Protein AF-A0A6A3ADU7-F1 (afdb_monomer_lite)

InterPro domains:
  IPR011009 Protein kinase-like domain superfamily [SSF56112] (37-92)
  IPR011990 Tetratricopeptide-like helical domain superfamily [G3DSA:1.25.40.10] (104-202)
  IPR011990 Tetratricopeptide-like helical domain superfamily [SSF48452] (107-188)
  IPR045845 Serine/threonine-protein kinase BSK [PTHR45863] (91-198)
  IPR058209 Serine/threonine-protein kinase BSK1-like, TPR repeats [PF25575] (76-174)

Radius of gyration: 26.5 Å; chains: 1; bounding box: 55×31×92 Å

Sequence (204 aa):
MFREFTLEQLKNARSRFAVEILFLSMEKAPNVVYRGKLENHRRIAEEARSVGQLRNNRLANLLGCCCEGDERLLVAEYMPNETLAKHLFVLSFQMWTDQMQETLNSKKKGDAAFRQKDFKEAIHSDVGTMVSPTIFARRSLCYLINDMPQEALNDAMQAQVISPVWHIASYLQATALEMVNESQTALKEGATLEAKRSSVAGKR

Organism: Hibiscus syriacus (NCBI:txid106335)

Secondary structure (DSSP, 8-state):
--EE--HHHHHHGGGG-----SS------SEEEEEE--S-TTHHHHHHHHHHH---TTSPPEEEEE-STT-EEEEEE--TT--HHHHHHHHHHHHHHHHHHHHHHHHHHHHHHHHTT-HHHHHHHT-SS---HHHHHHHHHHHHHTT-HHHHHHHHHHHHHH-TT-HHHHHHHHHHHHHHHHHHHHHHHHHHHHHHHHHHHTT-

Foldseek 3Di:
DEDEDEPVRVVVLCVFDDDDPDDDDDDDDFKDKDWDQDDDQPVLQVVLVVQLVPDDPLAWRWRYWYRPDRTTMTITGDDPPPDPRVVVNVVVVVVVVVLVVLLVVLCVQLVVCVVVVVLVSNLVSLPPDDQDLVSLLSNLVSCVVVLNLVSSLVSLVSSCVVPVPDVSSVVSNVSSVVSVVVVVVVVVVVVVVVVVVVVVVVVD

pLDDT: mean 70.08, std 16.0, range [26.59, 92.0]

Structure (mmCIF, N/CA/C/O backbone):
data_AF-A0A6A3ADU7-F1
#
_entry.id   AF-A0A6A3ADU7-F1
#
loop_
_atom_site.group_PDB
_atom_site.id
_atom_site.type_symbol
_atom_site.label_atom_id
_atom_site.label_alt_id
_atom_site.label_comp_id
_atom_site.label_asym_id
_atom_site.label_entity_id
_atom_site.label_seq_id
_atom_site.pdbx_PDB_ins_code
_atom_site.Cartn_x
_atom_site.Cartn_y
_atom_site.Cartn_z
_atom_site.occupancy
_atom_site.B_iso_or_equiv
_atom_site.auth_seq_id
_atom_site.auth_comp_id
_atom_site.auth_asym_id
_atom_site.auth_atom_id
_atom_site.pdbx_PDB_model_num
ATOM 1 N N . MET A 1 1 ? 19.692 13.497 -16.378 1.00 65.50 1 MET A N 1
ATOM 2 C CA . MET A 1 1 ? 18.324 13.923 -16.014 1.00 65.50 1 MET A CA 1
ATOM 3 C C . MET A 1 1 ? 17.362 12.816 -16.429 1.00 65.50 1 MET A C 1
ATOM 5 O O . MET A 1 1 ? 17.461 12.391 -17.572 1.00 65.50 1 MET A O 1
ATOM 9 N N . PHE A 1 2 ? 16.531 12.314 -15.510 1.00 76.69 2 PHE A N 1
ATOM 10 C CA . PHE A 1 2 ? 15.494 11.310 -15.800 1.00 76.69 2 PHE A CA 1
ATOM 11 C C . PHE A 1 2 ? 14.361 11.943 -16.619 1.00 76.69 2 PHE A C 1
ATOM 13 O O . PHE A 1 2 ? 14.008 13.096 -16.355 1.00 76.69 2 PHE A O 1
ATOM 20 N N . ARG A 1 3 ? 13.820 11.232 -17.613 1.00 80.56 3 ARG A N 1
ATOM 21 C CA . ARG A 1 3 ? 12.788 11.752 -18.526 1.00 80.56 3 ARG A CA 1
ATOM 22 C C . ARG A 1 3 ? 11.650 10.760 -18.741 1.00 80.56 3 ARG A C 1
ATOM 24 O O . ARG A 1 3 ? 11.859 9.553 -18.732 1.00 80.56 3 ARG A O 1
ATOM 31 N N . GLU A 1 4 ? 10.455 11.284 -18.965 1.00 80.94 4 GLU A N 1
ATOM 32 C CA . GLU A 1 4 ? 9.325 10.492 -19.447 1.00 80.94 4 GLU A CA 1
ATOM 33 C C . GLU A 1 4 ? 9.348 10.479 -20.978 1.00 80.94 4 GLU A C 1
ATOM 35 O O . GLU A 1 4 ? 9.550 11.519 -21.609 1.00 80.94 4 GLU A O 1
ATOM 40 N N . PHE A 1 5 ? 9.194 9.293 -21.559 1.00 77.06 5 PHE A N 1
ATOM 41 C CA . PHE A 1 5 ? 9.194 9.060 -22.998 1.00 77.06 5 PHE A CA 1
ATOM 42 C C . PHE A 1 5 ? 7.813 8.594 -23.450 1.00 77.06 5 PHE A C 1
ATOM 44 O O . PHE A 1 5 ? 7.179 7.772 -22.782 1.00 77.06 5 PHE A O 1
ATOM 51 N N . THR A 1 6 ? 7.366 9.064 -24.612 1.00 78.88 6 THR A N 1
ATOM 52 C CA . THR A 1 6 ? 6.178 8.496 -25.256 1.00 78.88 6 THR A CA 1
ATOM 53 C C . THR A 1 6 ? 6.517 7.156 -25.900 1.00 78.88 6 THR A C 1
ATOM 55 O O . THR A 1 6 ? 7.654 6.894 -26.312 1.00 78.88 6 THR A O 1
ATOM 58 N N . LEU A 1 7 ? 5.520 6.286 -26.012 1.00 72.94 7 LEU A N 1
ATOM 59 C CA . LEU A 1 7 ? 5.650 5.004 -26.686 1.00 72.94 7 LEU A CA 1
ATOM 60 C C . LEU A 1 7 ? 6.036 5.214 -28.150 1.00 72.94 7 LEU A C 1
ATOM 62 O O . LEU A 1 7 ? 6.826 4.445 -28.691 1.00 72.94 7 LEU A O 1
ATOM 66 N N . GLU A 1 8 ? 5.525 6.270 -28.780 1.00 72.44 8 GLU A N 1
ATOM 67 C CA . GLU A 1 8 ? 5.903 6.661 -30.136 1.00 72.44 8 GLU A CA 1
ATOM 68 C C . GLU A 1 8 ? 7.374 7.093 -30.233 1.00 72.44 8 GLU A C 1
ATOM 70 O O . GLU A 1 8 ? 8.074 6.652 -31.139 1.00 72.44 8 GLU A O 1
ATOM 75 N N . GLN A 1 9 ? 7.900 7.855 -29.267 1.00 70.69 9 GLN A N 1
ATOM 76 C CA . GLN A 1 9 ? 9.327 8.206 -29.215 1.00 70.69 9 GLN A CA 1
ATOM 77 C C . GLN A 1 9 ? 10.216 6.965 -29.083 1.00 70.69 9 GLN A C 1
ATOM 79 O O . GLN A 1 9 ? 11.225 6.849 -29.780 1.00 70.69 9 GLN A O 1
ATOM 84 N N . LEU A 1 10 ? 9.826 6.010 -28.233 1.00 69.31 10 LEU A N 1
ATOM 85 C CA . LEU A 1 10 ? 10.555 4.750 -28.073 1.00 69.31 10 LEU A CA 1
ATOM 86 C C . LEU A 1 10 ? 10.435 3.849 -29.309 1.00 69.31 10 LEU A C 1
ATOM 88 O O . LEU A 1 10 ? 11.404 3.191 -29.683 1.00 69.31 10 LEU A O 1
ATOM 92 N N . LYS A 1 11 ? 9.278 3.851 -29.982 1.00 66.75 11 LYS A N 1
ATOM 93 C CA . LYS A 1 11 ? 9.054 3.149 -31.254 1.00 66.75 11 LYS A CA 1
ATOM 94 C C . LYS A 1 11 ? 9.823 3.782 -32.417 1.00 66.75 11 LYS A C 1
ATOM 96 O O . LYS A 1 11 ? 10.351 3.052 -33.243 1.00 66.75 11 LYS A O 1
ATOM 101 N N . ASN A 1 12 ? 9.959 5.102 -32.471 1.00 63.31 12 ASN A N 1
ATOM 102 C CA . ASN A 1 12 ? 10.731 5.784 -33.514 1.00 63.31 12 ASN A CA 1
ATOM 103 C C . ASN A 1 12 ? 12.242 5.628 -33.294 1.00 63.31 12 ASN A C 1
ATOM 105 O O . ASN A 1 12 ? 13.003 5.509 -34.252 1.00 63.31 12 ASN A O 1
ATOM 109 N N . ALA A 1 13 ? 12.679 5.510 -32.037 1.00 58.34 13 ALA A N 1
ATOM 110 C CA . ALA A 1 13 ? 14.038 5.087 -31.704 1.00 58.34 13 ALA A CA 1
ATOM 111 C C . ALA A 1 13 ? 14.320 3.606 -32.066 1.00 58.34 13 ALA A C 1
ATOM 113 O O . ALA A 1 13 ? 15.481 3.203 -32.145 1.00 58.34 13 ALA A O 1
ATOM 114 N N . ARG A 1 14 ? 13.274 2.796 -32.313 1.00 51.69 14 ARG A N 1
ATOM 115 C CA . ARG A 1 14 ? 13.296 1.328 -32.493 1.00 51.69 14 ARG A CA 1
ATOM 116 C C . ARG A 1 14 ? 13.836 0.844 -33.840 1.00 51.69 14 ARG A C 1
ATOM 118 O O . ARG A 1 14 ? 13.997 -0.360 -33.996 1.00 51.69 14 ARG A O 1
ATOM 125 N N . SER A 1 15 ? 14.206 1.722 -34.779 1.00 44.12 15 SER A N 1
ATOM 126 C CA . SER A 1 15 ? 14.906 1.303 -36.014 1.00 44.12 15 SER A CA 1
ATOM 127 C C . SER A 1 15 ? 16.294 0.684 -35.757 1.00 44.12 15 SER A C 1
ATOM 129 O O . SER A 1 15 ? 16.940 0.214 -36.690 1.00 44.12 15 SER A O 1
ATOM 131 N N . ARG A 1 16 ? 16.755 0.658 -34.495 1.00 40.41 16 ARG A N 1
ATOM 132 C CA . ARG A 1 16 ? 18.028 0.062 -34.057 1.00 40.41 16 ARG A CA 1
ATOM 133 C C . ARG A 1 16 ? 17.938 -0.821 -32.800 1.00 40.41 16 ARG A C 1
ATOM 135 O O . ARG A 1 16 ? 18.980 -1.151 -32.247 1.00 40.41 16 ARG A O 1
ATOM 142 N N . PHE A 1 17 ? 16.746 -1.197 -32.324 1.00 37.62 17 PHE A N 1
ATOM 143 C CA . PHE A 1 17 ? 16.603 -1.984 -31.086 1.00 37.62 17 PHE A CA 1
ATOM 144 C C . PHE A 1 17 ? 15.797 -3.264 -31.310 1.00 37.62 17 PHE A C 1
ATOM 146 O O . PHE A 1 17 ? 14.582 -3.218 -31.516 1.00 37.62 17 PHE A O 1
ATOM 153 N N . ALA A 1 18 ? 16.497 -4.402 -31.262 1.00 34.59 18 ALA A N 1
ATOM 154 C CA . ALA A 1 18 ? 15.910 -5.734 -31.283 1.00 34.59 18 ALA A CA 1
ATOM 155 C C . ALA A 1 18 ? 15.013 -5.941 -30.055 1.00 34.59 18 ALA A C 1
ATOM 157 O O . ALA A 1 18 ? 15.326 -5.534 -28.936 1.00 34.59 18 ALA A O 1
ATOM 158 N N . VAL A 1 19 ? 13.853 -6.533 -30.305 1.00 37.41 19 VAL A N 1
ATOM 159 C CA . VAL A 1 19 ? 12.783 -6.749 -29.340 1.00 37.41 19 VAL A CA 1
ATOM 160 C C . VAL A 1 19 ? 12.889 -8.191 -28.899 1.00 37.41 19 VAL A C 1
ATOM 162 O O . VAL A 1 19 ? 12.342 -9.042 -29.576 1.00 37.41 19 VAL A O 1
ATOM 165 N N . GLU A 1 20 ? 13.580 -8.457 -27.798 1.00 34.41 20 GLU A N 1
ATOM 166 C CA . GLU A 1 20 ? 13.427 -9.699 -27.037 1.00 34.41 20 GLU A CA 1
ATOM 167 C C . GLU A 1 20 ? 14.210 -9.576 -25.728 1.00 34.41 20 GLU A C 1
ATOM 169 O O . GLU A 1 20 ? 15.429 -9.438 -25.719 1.00 34.41 20 GLU A O 1
ATOM 174 N N . ILE A 1 21 ? 13.505 -9.613 -24.595 1.00 39.28 21 ILE A N 1
ATOM 175 C CA . ILE A 1 21 ? 14.123 -10.058 -23.344 1.00 39.28 21 ILE A CA 1
ATOM 176 C C . ILE A 1 21 ? 14.024 -11.579 -23.388 1.00 39.28 21 ILE A C 1
ATOM 178 O O . ILE A 1 21 ? 13.122 -12.167 -22.805 1.00 39.28 21 ILE A O 1
ATOM 182 N N . LEU A 1 22 ? 14.915 -12.197 -24.150 1.00 28.97 22 LEU A N 1
ATOM 183 C CA . LEU A 1 22 ? 15.275 -13.598 -24.023 1.00 28.97 22 LEU A CA 1
ATOM 184 C C . LEU A 1 22 ? 16.789 -13.675 -24.201 1.00 28.97 22 LEU A C 1
ATOM 186 O O . LEU A 1 22 ? 17.400 -12.893 -24.922 1.00 28.97 22 LEU A O 1
ATOM 190 N N . PHE A 1 23 ? 17.376 -14.548 -23.402 1.00 30.11 23 PHE A N 1
ATOM 191 C CA . PHE A 1 23 ? 18.798 -14.782 -23.243 1.00 30.11 23 PHE A CA 1
ATOM 192 C C . PHE A 1 23 ? 19.624 -14.679 -24.537 1.00 30.11 23 PHE A C 1
ATOM 194 O O . PHE A 1 23 ? 19.242 -15.210 -25.570 1.00 30.11 23 PHE A O 1
ATOM 201 N N . LEU A 1 24 ? 20.837 -14.146 -24.354 1.00 26.59 24 LEU A N 1
ATOM 202 C CA . LEU A 1 24 ? 22.023 -14.310 -25.197 1.00 26.59 24 LEU A CA 1
ATOM 203 C C . LEU A 1 24 ? 22.079 -13.508 -26.506 1.00 26.59 24 LEU A C 1
ATOM 205 O O . LEU A 1 24 ? 21.337 -13.726 -27.449 1.00 26.59 24 LEU A O 1
ATOM 209 N N . SER A 1 25 ? 23.160 -12.725 -26.577 1.00 32.81 25 SER A N 1
ATOM 210 C CA . SER A 1 25 ? 24.004 -12.604 -27.766 1.00 32.81 25 SER A CA 1
ATOM 211 C C . SER A 1 25 ? 23.428 -11.845 -28.971 1.00 32.81 25 SER A C 1
ATOM 213 O O . SER A 1 25 ? 22.710 -12.381 -29.803 1.00 32.81 25 SER A O 1
ATOM 215 N N . MET A 1 26 ? 23.880 -10.599 -29.124 1.00 29.42 26 MET A N 1
ATOM 216 C CA . MET A 1 26 ? 24.838 -10.174 -30.163 1.00 29.42 26 MET A CA 1
ATOM 217 C C . MET A 1 26 ? 24.583 -8.735 -30.621 1.00 29.42 26 MET A C 1
ATOM 219 O O . MET A 1 26 ? 23.503 -8.369 -31.064 1.00 29.42 26 MET A O 1
ATOM 223 N N . GLU A 1 27 ? 25.661 -7.958 -30.511 1.00 37.84 27 GLU A N 1
ATOM 224 C CA . GLU A 1 27 ? 26.053 -6.801 -31.315 1.00 37.84 27 GLU A CA 1
ATOM 225 C C . GLU A 1 27 ? 25.029 -5.687 -31.613 1.00 37.84 27 GLU A C 1
ATOM 227 O O . GLU A 1 27 ? 24.154 -5.786 -32.464 1.00 37.84 27 GLU A O 1
ATOM 232 N N . LYS A 1 28 ? 25.355 -4.514 -31.050 1.00 39.47 28 LYS A N 1
ATOM 233 C CA . LYS A 1 28 ? 25.016 -3.166 -31.545 1.00 39.47 28 LYS A CA 1
ATOM 234 C C . LYS A 1 28 ? 23.590 -2.688 -31.283 1.00 39.47 28 LYS A C 1
ATOM 236 O O . LYS A 1 28 ? 22.812 -2.465 -32.204 1.00 39.47 28 LYS A O 1
ATOM 241 N N . ALA A 1 29 ? 23.322 -2.319 -30.033 1.00 36.81 29 ALA A N 1
ATOM 242 C CA . ALA A 1 29 ? 22.236 -1.391 -29.738 1.00 36.81 29 ALA A CA 1
ATOM 243 C C . ALA A 1 29 ? 22.638 -0.459 -28.573 1.00 36.81 29 ALA A C 1
ATOM 245 O O . ALA A 1 29 ? 22.855 -0.953 -27.477 1.00 36.81 29 ALA A O 1
ATOM 246 N N . PRO A 1 30 ? 22.765 0.871 -28.756 1.00 40.19 30 PRO A N 1
ATOM 247 C CA . PRO A 1 30 ? 23.385 1.767 -27.771 1.00 40.19 30 PRO A CA 1
ATOM 248 C C . PRO A 1 30 ? 22.509 2.161 -26.568 1.00 40.19 30 PRO A C 1
ATOM 250 O O . PRO A 1 30 ? 22.907 3.060 -25.844 1.00 40.19 30 PRO A O 1
ATOM 253 N N . ASN A 1 31 ? 21.356 1.520 -26.319 1.00 44.38 31 ASN A N 1
ATOM 254 C CA . ASN A 1 31 ? 20.483 1.718 -25.141 1.00 44.38 31 ASN A CA 1
ATOM 255 C C . ASN A 1 31 ? 19.731 0.414 -24.794 1.00 44.38 31 ASN A C 1
ATOM 257 O O . ASN A 1 31 ? 19.165 -0.220 -25.674 1.00 44.38 31 ASN A O 1
ATOM 261 N N . VAL A 1 32 ? 19.675 -0.006 -23.528 1.00 50.91 32 VAL A N 1
ATOM 262 C CA . VAL A 1 32 ? 18.854 -1.178 -23.151 1.00 50.91 32 VAL A CA 1
ATOM 263 C C . VAL A 1 32 ? 17.477 -0.687 -22.708 1.00 50.91 32 VAL A C 1
ATOM 265 O O . VAL A 1 32 ? 17.369 0.130 -21.792 1.00 50.91 32 VAL A O 1
ATOM 268 N N . VAL A 1 33 ? 16.421 -1.170 -23.365 1.00 50.72 33 VAL A N 1
ATOM 269 C CA . VAL A 1 33 ? 15.028 -0.889 -22.990 1.00 50.72 33 VAL A CA 1
ATOM 270 C C . VAL A 1 33 ? 14.455 -2.130 -22.320 1.00 50.72 33 VAL A C 1
ATOM 272 O O . VAL A 1 33 ? 14.326 -3.177 -22.949 1.00 50.72 33 VAL A O 1
ATOM 275 N N . TYR A 1 34 ? 14.098 -2.007 -21.046 1.00 51.75 34 TYR A N 1
ATOM 276 C CA . TYR A 1 34 ? 13.442 -3.072 -20.298 1.00 51.75 34 TYR A CA 1
ATOM 277 C C . TYR A 1 34 ? 11.926 -2.931 -20.451 1.00 51.75 34 TYR A C 1
ATOM 279 O O . TYR A 1 34 ? 11.365 -1.868 -20.174 1.00 51.75 34 TYR A O 1
ATOM 287 N N . ARG A 1 35 ? 11.258 -3.999 -20.901 1.00 44.94 35 ARG A N 1
ATOM 288 C CA . ARG A 1 35 ? 9.796 -4.085 -20.981 1.00 44.94 35 ARG A CA 1
ATOM 289 C C . ARG A 1 35 ? 9.279 -4.926 -19.825 1.00 44.94 35 ARG A C 1
ATOM 291 O O . ARG A 1 35 ? 9.537 -6.123 -19.781 1.00 44.94 35 ARG A O 1
ATOM 298 N N . GLY A 1 36 ? 8.537 -4.298 -18.921 1.00 45.50 36 GLY A N 1
ATOM 299 C CA . GLY A 1 36 ? 7.755 -4.982 -17.896 1.00 45.50 36 GLY A CA 1
ATOM 300 C C . GLY A 1 36 ? 6.269 -4.751 -18.146 1.00 45.50 36 GLY A C 1
ATOM 301 O O . GLY A 1 36 ? 5.873 -3.706 -18.654 1.00 45.50 36 GLY A O 1
ATOM 302 N N . LYS A 1 37 ? 5.415 -5.711 -17.796 1.00 41.97 37 LYS A N 1
ATOM 303 C CA . LYS A 1 37 ? 3.968 -5.479 -17.719 1.00 41.97 37 LYS A CA 1
ATOM 304 C C . LYS A 1 37 ? 3.599 -5.443 -1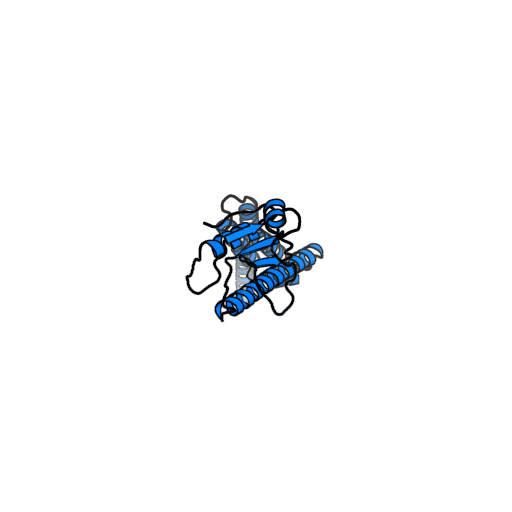6.243 1.00 41.97 37 LYS A C 1
ATOM 306 O O . LYS A 1 37 ? 3.582 -6.485 -15.604 1.00 41.97 37 LYS A O 1
ATOM 311 N N . LEU A 1 38 ? 3.346 -4.251 -15.706 1.00 42.91 38 LEU A N 1
ATOM 312 C CA . LEU A 1 38 ? 2.890 -4.070 -14.326 1.00 42.91 38 LEU A CA 1
ATOM 313 C C . LEU A 1 38 ? 1.530 -3.368 -14.320 1.00 42.91 38 LEU A C 1
ATOM 315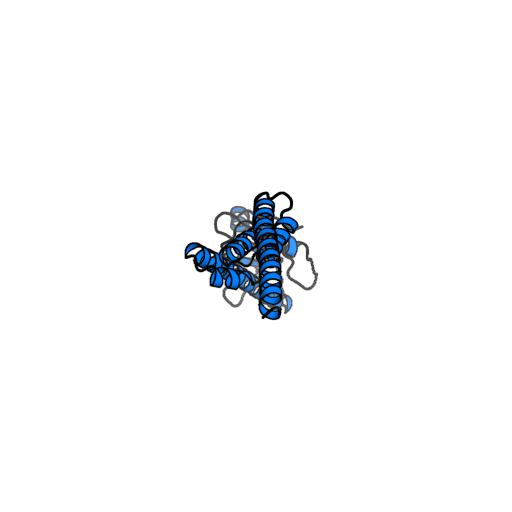 O O . LEU A 1 38 ? 1.311 -2.399 -15.044 1.00 42.91 38 LEU A O 1
ATOM 319 N N . GLU A 1 39 ? 0.614 -3.858 -13.489 1.00 46.19 39 GLU A N 1
ATOM 320 C CA . GLU A 1 39 ? -0.807 -3.483 -13.525 1.00 46.19 39 GLU A CA 1
ATOM 321 C C . GLU A 1 39 ? -1.108 -2.110 -12.883 1.00 46.19 39 GLU A C 1
ATOM 323 O O . GLU A 1 39 ? -2.156 -1.515 -13.143 1.00 46.19 39 GLU A O 1
ATOM 328 N N . ASN A 1 40 ? -0.192 -1.546 -12.084 1.00 50.94 40 ASN A N 1
ATOM 329 C CA . ASN A 1 40 ? -0.439 -0.309 -11.334 1.00 50.94 40 ASN A CA 1
ATOM 330 C C . ASN A 1 40 ? 0.150 0.942 -11.997 1.00 50.94 40 ASN A C 1
ATOM 332 O O . ASN A 1 40 ? 1.353 1.164 -12.026 1.00 50.94 40 ASN A O 1
ATOM 336 N N . HIS A 1 41 ? -0.737 1.809 -12.482 1.00 52.03 41 HIS A N 1
ATOM 337 C CA . HIS A 1 41 ? -0.423 2.835 -13.474 1.00 52.03 41 HIS A CA 1
ATOM 338 C C . HIS A 1 41 ? 0.355 4.057 -12.949 1.00 52.03 41 HIS A C 1
ATOM 340 O O . HIS A 1 41 ? 1.178 4.600 -13.676 1.00 52.03 41 HIS A O 1
ATOM 346 N N . ARG A 1 42 ? 0.111 4.508 -11.708 1.00 54.12 42 ARG A N 1
ATOM 347 C CA . ARG A 1 42 ? 0.588 5.825 -11.227 1.00 54.12 42 ARG A CA 1
ATOM 348 C C . ARG A 1 42 ? 1.854 5.778 -10.362 1.00 54.12 42 ARG A C 1
ATOM 350 O O . ARG A 1 42 ? 2.647 6.707 -10.407 1.00 54.12 42 ARG A O 1
ATOM 357 N N . ARG A 1 43 ? 2.072 4.688 -9.618 1.00 58.44 43 ARG A N 1
ATOM 358 C CA . ARG A 1 43 ? 3.219 4.549 -8.695 1.00 58.44 43 ARG A CA 1
ATOM 359 C C . ARG A 1 43 ? 4.555 4.305 -9.402 1.00 58.44 43 ARG A C 1
ATOM 361 O O . ARG A 1 43 ? 5.586 4.771 -8.938 1.00 58.44 43 ARG A O 1
ATOM 368 N N . ILE A 1 44 ? 4.532 3.647 -10.562 1.00 60.31 44 ILE A N 1
ATOM 369 C CA . ILE A 1 44 ? 5.751 3.247 -11.282 1.00 60.31 44 ILE A CA 1
ATOM 370 C C . ILE A 1 44 ? 6.558 4.462 -11.745 1.00 60.31 44 ILE A C 1
ATOM 372 O O . ILE A 1 44 ? 7.781 4.438 -11.682 1.00 60.31 44 ILE A O 1
ATOM 376 N N . ALA A 1 45 ? 5.900 5.534 -12.194 1.00 65.06 45 ALA A N 1
ATOM 377 C CA . ALA A 1 45 ? 6.600 6.730 -12.655 1.00 65.06 45 ALA A CA 1
ATOM 378 C C . ALA A 1 45 ? 7.344 7.443 -11.510 1.00 65.06 45 ALA A C 1
ATOM 380 O O . ALA A 1 45 ? 8.473 7.890 -11.703 1.00 65.06 45 ALA A O 1
ATOM 381 N N . GLU A 1 46 ? 6.749 7.510 -10.317 1.00 69.94 46 GLU A N 1
ATOM 382 C CA . GLU A 1 46 ? 7.362 8.110 -9.121 1.00 69.94 46 GLU A CA 1
ATOM 383 C C . GLU A 1 46 ? 8.533 7.268 -8.594 1.00 69.94 46 GLU A C 1
ATOM 385 O O . GLU A 1 46 ? 9.603 7.803 -8.281 1.00 69.94 46 GLU A O 1
ATOM 390 N N . GLU A 1 47 ? 8.373 5.946 -8.564 1.00 65.81 47 GLU A N 1
ATOM 391 C CA . GLU A 1 47 ? 9.423 5.023 -8.129 1.00 65.81 47 GLU A CA 1
ATOM 392 C C . GLU A 1 47 ? 10.579 4.968 -9.139 1.00 65.81 47 GLU A C 1
ATOM 394 O O . GLU A 1 47 ? 11.740 5.129 -8.761 1.00 65.81 47 GLU A O 1
ATOM 399 N N . ALA A 1 48 ? 10.283 4.864 -10.439 1.00 70.62 48 ALA A N 1
ATOM 400 C CA . ALA A 1 48 ? 11.290 4.927 -11.497 1.00 70.62 48 ALA A CA 1
ATOM 401 C C . ALA A 1 48 ? 12.046 6.261 -11.481 1.00 70.62 48 ALA A C 1
ATOM 403 O O . ALA A 1 48 ? 13.260 6.287 -11.676 1.00 70.62 48 ALA A O 1
ATOM 404 N N . ARG A 1 49 ? 11.360 7.376 -11.197 1.00 75.19 49 ARG A N 1
ATOM 405 C CA . ARG A 1 49 ? 12.002 8.688 -11.049 1.00 75.19 49 ARG A CA 1
ATOM 406 C C . ARG A 1 49 ? 12.955 8.713 -9.856 1.00 75.19 49 ARG A C 1
ATOM 408 O O . ARG A 1 49 ? 14.056 9.239 -9.997 1.00 75.19 49 ARG A O 1
ATOM 415 N N . SER A 1 50 ? 12.565 8.121 -8.728 1.00 70.62 50 SER A N 1
ATOM 416 C CA . SER A 1 50 ? 13.418 7.989 -7.539 1.00 70.62 50 SER A CA 1
ATOM 417 C C . SER A 1 50 ? 14.671 7.156 -7.835 1.00 70.62 50 SER A C 1
ATOM 419 O O . SER A 1 50 ? 15.783 7.578 -7.526 1.00 70.62 50 SER A O 1
ATOM 421 N N . VAL A 1 51 ? 14.527 6.028 -8.541 1.00 68.12 51 VAL A N 1
ATOM 422 C CA . VAL A 1 51 ? 15.665 5.192 -8.970 1.00 68.12 51 VAL A CA 1
ATOM 423 C C . VAL A 1 51 ? 16.545 5.916 -9.995 1.00 68.12 51 VAL A C 1
ATOM 425 O O . VAL A 1 51 ? 17.767 5.865 -9.911 1.00 68.12 51 VAL A O 1
ATOM 428 N N . GLY A 1 52 ? 15.959 6.662 -10.934 1.00 70.69 52 GLY A N 1
ATOM 429 C CA . GLY A 1 52 ? 16.698 7.435 -11.939 1.00 70.69 52 GLY A CA 1
ATOM 430 C C . GLY A 1 52 ? 17.503 8.618 -11.396 1.00 70.69 52 GLY A C 1
ATOM 431 O O . GLY A 1 52 ? 18.350 9.168 -12.111 1.00 70.69 52 GLY A O 1
ATOM 432 N N . GLN A 1 53 ? 17.261 9.016 -10.144 1.00 73.19 53 GLN A N 1
ATOM 433 C CA . GLN A 1 53 ? 18.100 9.976 -9.425 1.00 73.19 53 GLN A CA 1
ATOM 434 C C . GLN A 1 53 ? 19.375 9.328 -8.865 1.00 73.19 53 GLN A C 1
ATOM 436 O O . GLN A 1 53 ? 20.383 10.019 -8.715 1.00 73.19 53 GLN A O 1
ATOM 441 N N . LEU A 1 54 ? 19.369 8.013 -8.625 1.00 68.94 54 LEU A N 1
ATOM 442 C CA . LEU A 1 54 ? 20.522 7.255 -8.143 1.00 68.94 54 LEU A CA 1
ATOM 443 C C . LEU A 1 54 ? 21.474 6.964 -9.309 1.00 68.94 54 LEU A C 1
ATOM 445 O O . LEU A 1 54 ? 21.434 5.907 -9.935 1.00 68.94 54 LEU A O 1
ATOM 449 N N . ARG A 1 55 ? 22.329 7.941 -9.629 1.00 67.50 55 ARG A N 1
ATOM 450 C CA . ARG A 1 55 ? 23.369 7.788 -10.653 1.00 67.50 55 ARG A CA 1
ATOM 451 C C . ARG A 1 55 ? 24.634 7.187 -10.061 1.00 67.50 55 ARG A C 1
ATOM 453 O O . ARG A 1 55 ? 25.132 7.671 -9.048 1.00 67.50 55 ARG A O 1
ATOM 460 N N . ASN A 1 56 ? 25.183 6.169 -10.715 1.00 65.50 56 ASN A N 1
ATOM 461 C CA . ASN A 1 56 ? 26.431 5.540 -10.303 1.00 65.50 56 ASN A CA 1
ATOM 462 C C . ASN A 1 56 ? 27.266 5.151 -11.529 1.00 65.50 56 ASN A C 1
ATOM 464 O O . ASN A 1 56 ? 26.766 4.521 -12.452 1.00 65.50 56 ASN A O 1
ATOM 468 N N . ASN A 1 57 ? 28.562 5.471 -11.516 1.00 64.56 57 ASN A N 1
ATOM 469 C CA . ASN A 1 57 ? 29.486 5.155 -12.614 1.00 64.56 57 ASN A CA 1
ATOM 470 C C . ASN A 1 57 ? 29.780 3.650 -12.766 1.00 64.56 57 ASN A C 1
ATOM 472 O O . ASN A 1 57 ? 30.453 3.251 -13.712 1.00 64.56 57 ASN A O 1
ATOM 476 N N . ARG A 1 58 ? 29.328 2.816 -11.823 1.00 58.16 58 ARG A N 1
ATOM 477 C CA . ARG A 1 58 ? 29.505 1.358 -11.828 1.00 58.16 58 ARG A CA 1
ATOM 478 C C . ARG A 1 58 ? 28.206 0.581 -12.061 1.00 58.16 58 ARG A C 1
ATOM 480 O O . ARG A 1 58 ? 28.262 -0.642 -12.039 1.00 58.16 58 ARG A O 1
ATOM 487 N N . LEU A 1 59 ? 27.060 1.242 -12.251 1.00 61.81 59 LEU A N 1
ATOM 488 C CA . LEU A 1 59 ? 25.751 0.605 -12.462 1.00 61.81 59 LEU A CA 1
ATOM 489 C C . LEU A 1 59 ? 25.052 1.188 -13.696 1.00 61.81 59 LEU A C 1
ATOM 491 O O . LEU A 1 59 ? 25.400 2.273 -14.156 1.00 61.81 59 LEU A O 1
ATOM 495 N N . ALA A 1 60 ? 24.045 0.482 -14.218 1.00 65.69 60 ALA A N 1
ATOM 496 C CA . ALA A 1 60 ? 23.200 1.029 -15.279 1.00 65.69 60 ALA A CA 1
ATOM 497 C C . ALA A 1 60 ? 22.435 2.238 -14.736 1.00 65.69 60 ALA A C 1
ATOM 499 O O . ALA A 1 60 ? 21.637 2.104 -13.806 1.00 65.69 60 ALA A O 1
ATOM 500 N N . ASN A 1 61 ? 22.642 3.409 -15.332 1.00 71.19 61 ASN A N 1
ATOM 501 C CA . ASN A 1 61 ? 21.857 4.582 -14.983 1.00 71.19 61 ASN A CA 1
ATOM 502 C C . ASN A 1 61 ? 20.503 4.515 -15.684 1.00 71.19 61 ASN A C 1
ATOM 504 O O . ASN A 1 61 ? 20.427 4.403 -16.910 1.00 71.19 61 ASN A O 1
ATOM 508 N N . LEU A 1 62 ? 19.423 4.649 -14.922 1.00 74.69 62 LEU A N 1
ATOM 509 C CA . LEU A 1 62 ? 18.093 4.766 -15.499 1.00 74.69 62 LEU A CA 1
ATOM 510 C C . LEU A 1 62 ? 17.926 6.164 -16.128 1.00 74.69 62 LEU A C 1
ATOM 512 O O . LEU A 1 62 ? 18.100 7.203 -15.485 1.00 74.69 62 LEU A O 1
ATOM 516 N N . LEU A 1 63 ? 17.631 6.186 -17.424 1.00 75.25 63 LEU A N 1
ATOM 517 C CA . LEU A 1 63 ? 17.461 7.390 -18.236 1.00 75.25 63 LEU A CA 1
ATOM 518 C C . LEU A 1 63 ? 16.014 7.883 -18.225 1.00 75.25 63 LEU A C 1
ATOM 520 O O . LEU A 1 63 ? 15.785 9.090 -18.319 1.00 75.25 63 LEU A O 1
ATOM 524 N N . GLY A 1 64 ? 15.045 6.975 -18.098 1.00 77.50 64 GLY A N 1
ATOM 525 C CA . GLY A 1 64 ? 13.637 7.343 -18.122 1.00 77.50 64 GLY A CA 1
ATOM 526 C C . GLY A 1 64 ? 12.653 6.188 -18.049 1.00 77.50 64 GLY A C 1
ATOM 527 O O . GLY A 1 64 ? 13.039 5.028 -17.905 1.00 77.50 64 GLY A O 1
ATOM 528 N N . CYS A 1 65 ? 11.373 6.519 -18.186 1.00 76.12 65 CYS A N 1
ATOM 529 C CA . CYS A 1 65 ? 10.283 5.552 -18.275 1.00 76.12 65 CYS A CA 1
ATOM 530 C C . CYS A 1 65 ? 9.252 5.945 -19.342 1.00 76.12 65 CYS A C 1
ATOM 532 O O . CYS A 1 65 ? 9.176 7.101 -19.753 1.00 76.12 65 CYS A O 1
ATOM 534 N N . CYS A 1 66 ? 8.447 4.979 -19.775 1.00 75.69 66 CYS A N 1
ATOM 535 C CA . CYS A 1 66 ? 7.239 5.183 -20.566 1.00 75.69 66 CYS A CA 1
ATOM 536 C C . CYS A 1 66 ? 6.079 4.476 -19.868 1.00 75.69 66 CYS A C 1
ATOM 538 O O . CYS A 1 66 ? 6.176 3.288 -19.554 1.00 75.69 66 CYS A O 1
ATOM 540 N N . CYS A 1 67 ? 5.005 5.224 -19.615 1.00 71.25 67 CYS A N 1
ATOM 541 C CA . CYS A 1 67 ? 3.785 4.745 -18.966 1.00 71.25 67 CYS A CA 1
ATOM 542 C C . CYS A 1 67 ? 2.555 5.073 -19.830 1.00 71.25 67 CYS A C 1
ATOM 544 O O . CYS A 1 67 ? 1.596 5.671 -19.349 1.00 71.25 67 CYS A O 1
ATOM 546 N N . GLU A 1 68 ? 2.599 4.738 -21.121 1.00 70.38 68 GLU A N 1
ATOM 547 C CA . GLU A 1 68 ? 1.511 5.020 -22.064 1.00 70.38 68 GLU A CA 1
ATOM 548 C C . GLU A 1 68 ? 0.602 3.793 -22.233 1.00 70.38 68 GLU A C 1
ATOM 550 O O . GLU A 1 68 ? 1.074 2.692 -22.522 1.00 70.38 68 GLU A O 1
ATOM 555 N N . GLY A 1 69 ? -0.710 3.965 -22.034 1.00 70.56 69 GLY A N 1
ATOM 556 C CA . GLY A 1 69 ? -1.680 2.863 -22.073 1.00 70.56 69 GLY A CA 1
ATOM 557 C C . GLY A 1 69 ? -1.326 1.742 -21.088 1.00 70.56 69 GLY A C 1
ATOM 558 O O . GLY A 1 69 ? -1.099 2.000 -19.903 1.00 70.56 69 GLY A O 1
ATOM 559 N N . ASP A 1 70 ? -1.212 0.512 -21.594 1.00 63.31 70 ASP A N 1
ATOM 560 C CA . ASP A 1 70 ? -0.814 -0.686 -20.833 1.00 63.31 70 ASP A CA 1
ATOM 561 C C . ASP A 1 70 ? 0.701 -0.967 -20.860 1.00 63.31 70 ASP A C 1
ATOM 563 O O . ASP A 1 70 ? 1.173 -1.921 -20.238 1.00 63.31 70 ASP A O 1
ATOM 567 N N . GLU A 1 71 ? 1.493 -0.161 -21.573 1.00 61.28 71 GLU A N 1
ATOM 568 C CA . GLU A 1 71 ? 2.934 -0.384 -21.704 1.00 61.28 71 GLU A CA 1
ATOM 569 C C . GLU A 1 71 ? 3.698 0.276 -20.549 1.00 61.28 71 GLU A C 1
ATOM 571 O O . GLU A 1 71 ? 3.524 1.464 -20.259 1.00 61.28 71 GLU A O 1
ATOM 576 N N . ARG A 1 72 ? 4.569 -0.489 -19.878 1.00 66.88 72 ARG A N 1
ATOM 577 C CA . ARG A 1 72 ? 5.481 0.017 -18.841 1.00 66.88 72 ARG A CA 1
ATOM 578 C C . ARG A 1 72 ? 6.916 -0.290 -19.249 1.00 66.88 72 ARG A C 1
ATOM 580 O O . ARG A 1 72 ? 7.404 -1.409 -19.112 1.00 66.88 72 ARG A O 1
ATOM 587 N N . LEU A 1 73 ? 7.590 0.715 -19.798 1.00 69.38 73 LEU A N 1
ATOM 588 C CA . LEU A 1 73 ? 8.965 0.578 -20.276 1.00 69.38 73 LEU A CA 1
ATOM 589 C C . LEU A 1 73 ? 9.903 1.401 -19.406 1.00 69.38 73 LEU A C 1
ATOM 591 O O . LEU A 1 73 ? 9.585 2.527 -19.026 1.00 69.38 73 LEU A O 1
ATOM 595 N N . LEU A 1 74 ? 11.080 0.854 -19.137 1.00 68.69 74 LEU A N 1
ATOM 596 C CA . LEU A 1 74 ? 12.176 1.560 -18.491 1.00 68.69 74 LEU A CA 1
ATOM 597 C C . LEU A 1 74 ? 13.339 1.670 -19.463 1.00 68.69 74 LEU A C 1
ATOM 599 O O . LEU A 1 74 ? 13.720 0.707 -20.127 1.00 68.69 74 LEU A O 1
ATOM 603 N N . VAL A 1 75 ? 13.886 2.874 -19.556 1.00 71.81 75 VAL A N 1
ATOM 604 C CA . VAL A 1 75 ? 14.968 3.218 -20.472 1.00 71.81 75 VAL A CA 1
ATOM 605 C C . VAL A 1 75 ? 16.222 3.380 -19.638 1.00 71.81 75 VAL A C 1
ATOM 607 O O . VAL A 1 75 ? 16.272 4.276 -18.798 1.00 71.81 75 VAL A O 1
ATOM 610 N N . ALA A 1 76 ? 17.225 2.537 -19.853 1.00 71.19 76 ALA A N 1
ATOM 611 C CA . ALA A 1 76 ? 18.494 2.597 -19.139 1.00 71.19 76 ALA A CA 1
ATOM 612 C C . ALA A 1 76 ? 19.662 2.845 -20.098 1.00 71.19 76 ALA A C 1
ATOM 614 O O . ALA A 1 76 ? 19.588 2.574 -21.300 1.00 71.19 76 ALA A O 1
ATOM 615 N N . GLU A 1 77 ? 20.749 3.374 -19.545 1.00 68.00 77 GLU A N 1
ATOM 616 C CA . GLU A 1 77 ? 22.008 3.560 -20.252 1.00 68.00 77 GLU A CA 1
ATOM 617 C C . GLU A 1 77 ? 22.572 2.208 -20.695 1.00 68.00 77 GLU A C 1
ATOM 619 O O . GLU A 1 77 ? 22.535 1.218 -19.957 1.00 68.00 77 GLU A O 1
ATOM 624 N N . TYR A 1 78 ? 23.084 2.157 -21.921 1.00 64.12 78 TYR A N 1
ATOM 625 C CA . TYR A 1 78 ? 23.716 0.952 -22.434 1.00 64.12 78 TYR A CA 1
ATOM 626 C C . TYR A 1 78 ? 25.051 0.685 -21.769 1.00 64.12 78 TYR A C 1
ATOM 628 O O . TYR A 1 78 ? 25.919 1.553 -21.709 1.00 64.12 78 TYR A O 1
ATOM 636 N N . MET A 1 79 ? 25.235 -0.563 -21.346 1.00 61.81 79 MET A N 1
ATOM 637 C CA . MET A 1 79 ? 26.509 -1.055 -20.849 1.00 61.81 79 MET A CA 1
ATOM 638 C C . MET A 1 79 ? 27.140 -1.984 -21.896 1.00 61.81 79 MET A C 1
ATOM 640 O O . MET A 1 79 ? 26.741 -3.146 -21.984 1.00 61.81 79 MET A O 1
ATOM 644 N N . PRO A 1 80 ? 28.118 -1.496 -22.689 1.00 51.94 80 PRO A N 1
ATOM 645 C CA . PRO A 1 80 ? 28.698 -2.238 -23.813 1.00 51.94 80 PRO A CA 1
ATOM 646 C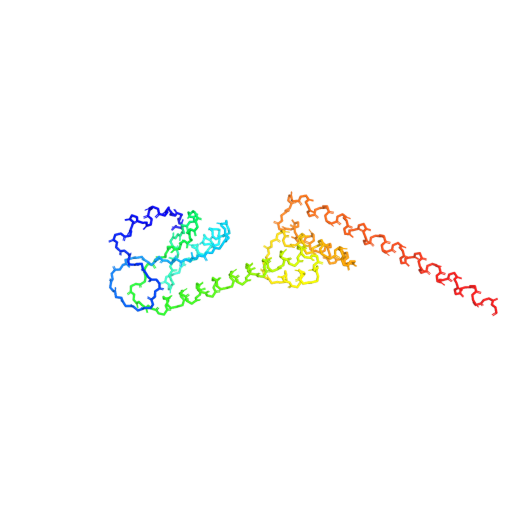 C . PRO A 1 80 ? 29.477 -3.498 -23.417 1.00 51.94 80 PRO A C 1
ATOM 648 O O . PRO A 1 80 ? 29.655 -4.376 -24.251 1.00 51.94 80 PRO A O 1
ATOM 651 N N . ASN A 1 81 ? 29.928 -3.607 -22.165 1.00 57.16 81 ASN A N 1
ATOM 652 C CA . ASN A 1 81 ? 30.942 -4.589 -21.766 1.00 57.16 81 ASN A CA 1
ATOM 653 C C . ASN A 1 81 ? 30.384 -5.845 -21.066 1.00 57.16 81 ASN A C 1
ATOM 655 O O . ASN A 1 81 ? 31.142 -6.504 -20.364 1.00 57.16 81 ASN A O 1
ATOM 659 N N . GLU A 1 82 ? 29.083 -6.150 -21.190 1.00 55.19 82 GLU A N 1
ATOM 660 C CA . GLU A 1 82 ? 28.439 -7.327 -20.551 1.00 55.19 82 GLU A CA 1
ATOM 661 C C . GLU A 1 82 ? 28.862 -7.542 -19.082 1.00 55.19 82 GLU A C 1
ATOM 663 O O . GLU A 1 82 ? 29.069 -8.655 -18.608 1.00 55.19 82 GLU A O 1
ATOM 668 N N . THR A 1 83 ? 29.072 -6.446 -18.354 1.00 57.94 83 THR A N 1
ATOM 669 C CA . THR A 1 83 ? 29.779 -6.497 -17.075 1.00 57.94 83 THR A CA 1
ATOM 670 C C . THR A 1 83 ? 28.910 -7.118 -15.989 1.00 57.94 83 THR A C 1
ATOM 672 O O . THR A 1 83 ? 27.681 -7.154 -16.084 1.00 57.94 83 THR A O 1
ATOM 675 N N . LEU A 1 84 ? 29.541 -7.498 -14.874 1.00 55.00 84 LEU A N 1
ATOM 676 C CA . LEU A 1 84 ? 28.853 -7.826 -13.623 1.00 55.00 84 LEU A CA 1
ATOM 677 C C . LEU A 1 84 ? 27.766 -6.790 -13.268 1.00 55.00 84 LEU A C 1
ATOM 679 O O . LEU A 1 84 ? 26.726 -7.159 -12.742 1.00 55.00 84 LEU A O 1
ATOM 683 N N . ALA A 1 85 ? 27.948 -5.514 -13.624 1.00 56.22 85 ALA A N 1
ATOM 684 C CA . ALA A 1 85 ? 26.950 -4.467 -13.416 1.00 56.22 85 ALA A CA 1
ATOM 685 C C . ALA A 1 85 ? 25.662 -4.656 -14.239 1.00 56.22 85 ALA A C 1
ATOM 687 O O . ALA A 1 85 ? 24.589 -4.324 -13.744 1.00 56.22 85 ALA A O 1
ATOM 688 N N . LYS A 1 86 ? 25.734 -5.212 -15.459 1.00 58.53 86 LYS A N 1
ATOM 689 C CA . LYS A 1 86 ? 24.553 -5.590 -16.260 1.00 58.53 86 LYS A CA 1
ATOM 690 C C . LYS A 1 86 ? 23.788 -6.715 -15.569 1.00 58.53 86 LYS A C 1
ATOM 692 O O . LYS A 1 86 ? 22.584 -6.592 -15.380 1.00 58.53 86 LYS A O 1
ATOM 697 N N . HIS A 1 87 ? 24.485 -7.762 -15.127 1.00 57.00 87 HIS A N 1
ATOM 698 C CA . HIS A 1 87 ? 23.864 -8.870 -14.396 1.00 57.00 87 HIS A CA 1
ATOM 699 C C . HIS A 1 87 ? 23.273 -8.425 -13.055 1.00 57.00 87 HIS A C 1
ATOM 701 O O . HIS A 1 87 ? 22.132 -8.756 -12.758 1.00 57.00 87 HIS A O 1
ATOM 707 N N . LEU A 1 88 ? 24.003 -7.618 -12.282 1.00 54.28 88 LEU A N 1
ATOM 708 C CA . LEU A 1 88 ? 23.514 -7.047 -11.029 1.00 54.28 88 LEU A CA 1
ATOM 709 C C . LEU A 1 88 ? 22.304 -6.145 -11.258 1.00 54.28 88 LEU A C 1
ATOM 711 O O . LEU A 1 88 ? 21.349 -6.236 -10.498 1.00 54.28 88 LEU A O 1
ATOM 715 N N . PHE A 1 89 ? 22.305 -5.309 -12.299 1.00 61.28 89 PHE A N 1
ATOM 716 C CA . PHE A 1 89 ? 21.152 -4.474 -12.629 1.00 61.28 89 PHE A CA 1
ATOM 717 C C . PHE A 1 89 ? 19.930 -5.318 -13.002 1.00 61.28 89 PHE A C 1
ATOM 719 O O . PHE A 1 89 ? 18.857 -5.070 -12.469 1.00 61.28 89 PHE A O 1
ATOM 726 N N . VAL A 1 90 ? 20.087 -6.335 -13.857 1.00 61.19 90 VAL A N 1
ATOM 727 C CA . VAL A 1 90 ? 18.986 -7.239 -14.235 1.00 61.19 90 VAL A CA 1
ATOM 728 C C . VAL A 1 90 ? 18.446 -7.984 -13.019 1.00 61.19 90 VAL A C 1
ATOM 730 O O . VAL A 1 90 ? 17.238 -8.002 -12.824 1.00 61.19 90 VAL A O 1
ATOM 733 N N . LEU A 1 91 ? 19.319 -8.538 -12.174 1.00 56.31 91 LEU A N 1
ATOM 734 C CA . LEU A 1 91 ? 18.913 -9.236 -10.952 1.00 56.31 91 LEU A CA 1
ATOM 735 C C . LEU A 1 91 ? 18.213 -8.294 -9.973 1.00 56.31 91 LEU A C 1
ATOM 737 O O . LEU A 1 91 ? 17.154 -8.626 -9.457 1.00 56.31 91 LEU A O 1
ATOM 741 N N . SER A 1 92 ? 18.760 -7.096 -9.758 1.00 56.25 92 SER A N 1
ATOM 742 C CA . SER A 1 92 ? 18.165 -6.101 -8.856 1.00 56.25 92 SER A CA 1
ATOM 743 C C . SER A 1 92 ? 16.810 -5.630 -9.375 1.00 56.25 92 SER A C 1
ATOM 745 O O . SER A 1 92 ? 15.872 -5.454 -8.604 1.00 56.25 92 SER A O 1
ATOM 747 N N . PHE A 1 93 ? 16.701 -5.447 -10.692 1.00 62.00 93 PHE A N 1
ATOM 748 C CA . PHE A 1 93 ? 15.465 -5.069 -11.354 1.00 62.00 93 PHE A CA 1
ATOM 749 C C . PHE A 1 93 ? 14.418 -6.177 -11.257 1.00 62.00 93 PHE A C 1
ATOM 751 O O . PHE A 1 93 ? 13.284 -5.894 -10.892 1.00 62.00 93 PHE A O 1
ATOM 758 N N . GLN A 1 94 ? 14.810 -7.425 -11.514 1.00 58.16 94 GLN A N 1
ATOM 759 C CA . GLN A 1 94 ? 13.938 -8.587 -11.409 1.00 58.16 94 GLN A CA 1
ATOM 760 C C . GLN A 1 94 ? 13.440 -8.785 -9.972 1.00 58.16 94 GLN A C 1
ATOM 762 O O . GLN A 1 94 ? 12.238 -8.886 -9.756 1.00 58.16 94 GLN A O 1
ATOM 767 N N . MET A 1 95 ? 14.335 -8.724 -8.981 1.00 59.53 95 MET A N 1
ATOM 768 C CA . MET A 1 95 ? 13.962 -8.780 -7.564 1.00 59.53 95 MET A CA 1
ATOM 769 C C . MET A 1 95 ? 12.989 -7.659 -7.187 1.00 59.53 95 MET A C 1
ATOM 771 O O . MET A 1 95 ? 12.011 -7.901 -6.485 1.00 59.53 95 MET A O 1
ATOM 775 N N . TRP A 1 96 ? 13.224 -6.437 -7.672 1.00 60.34 96 TRP A N 1
ATOM 776 C CA . TRP A 1 96 ? 12.323 -5.313 -7.433 1.00 60.34 96 TRP A CA 1
ATOM 777 C C . TRP A 1 96 ? 10.956 -5.512 -8.100 1.00 60.34 96 TRP A C 1
ATOM 779 O O . TRP A 1 96 ? 9.929 -5.248 -7.474 1.00 60.34 96 TRP A O 1
ATOM 789 N N . THR A 1 97 ? 10.909 -6.017 -9.337 1.00 59.38 97 THR A N 1
ATOM 790 C CA . THR A 1 97 ? 9.642 -6.314 -10.018 1.00 59.38 97 THR A CA 1
ATOM 791 C C . THR A 1 97 ? 8.882 -7.456 -9.358 1.00 59.38 97 THR A C 1
ATOM 793 O O . THR A 1 97 ? 7.664 -7.356 -9.235 1.00 59.38 97 THR A O 1
ATOM 796 N N . ASP A 1 98 ? 9.578 -8.489 -8.882 1.00 62.06 98 ASP A N 1
ATOM 797 C CA . ASP A 1 98 ? 8.975 -9.621 -8.176 1.00 62.06 98 ASP A CA 1
ATOM 798 C C . ASP A 1 98 ? 8.389 -9.153 -6.840 1.00 62.06 98 ASP A C 1
ATOM 800 O O . ASP A 1 98 ? 7.212 -9.383 -6.565 1.00 62.06 98 ASP A O 1
ATOM 804 N N . GLN A 1 99 ? 9.147 -8.366 -6.068 1.00 63.56 99 GLN A N 1
ATOM 805 C CA . GLN A 1 99 ? 8.675 -7.764 -4.820 1.00 63.56 99 GLN A CA 1
ATOM 806 C C . GLN A 1 99 ? 7.461 -6.849 -5.046 1.00 63.56 99 GLN A C 1
ATOM 808 O O . GLN A 1 99 ? 6.492 -6.880 -4.280 1.00 63.56 99 GLN A O 1
ATOM 813 N N . MET A 1 100 ? 7.479 -6.029 -6.100 1.00 61.34 100 MET A N 1
ATOM 814 C CA . MET A 1 100 ? 6.329 -5.206 -6.478 1.00 61.34 100 MET A CA 1
ATOM 815 C C . MET A 1 100 ? 5.123 -6.068 -6.850 1.00 61.34 100 MET A C 1
ATOM 817 O O . MET A 1 100 ? 4.018 -5.800 -6.380 1.00 61.34 100 MET A O 1
ATOM 821 N N . GLN A 1 101 ? 5.316 -7.130 -7.629 1.00 64.75 101 GLN A N 1
ATOM 822 C CA . GLN A 1 101 ? 4.238 -8.022 -8.040 1.00 64.75 101 GLN A CA 1
ATOM 823 C C . GLN A 1 101 ? 3.631 -8.780 -6.850 1.00 64.75 101 GLN A C 1
ATOM 825 O O . GLN A 1 101 ? 2.408 -8.850 -6.734 1.00 64.75 101 GLN A O 1
ATOM 830 N N . GLU A 1 102 ? 4.451 -9.287 -5.930 1.00 67.69 102 GLU A N 1
ATOM 831 C CA . GLU A 1 102 ? 3.999 -9.911 -4.681 1.00 67.69 102 GLU A CA 1
ATOM 832 C C . GLU A 1 102 ? 3.177 -8.939 -3.837 1.00 67.69 102 GLU A C 1
ATOM 834 O O . GLU A 1 102 ? 2.081 -9.274 -3.383 1.00 67.69 102 GLU A O 1
ATOM 839 N N . THR A 1 103 ? 3.652 -7.701 -3.706 1.00 65.75 103 THR A N 1
ATOM 840 C CA . THR A 1 103 ? 2.950 -6.643 -2.974 1.00 65.75 103 THR A CA 1
ATOM 841 C C . THR A 1 103 ? 1.567 -6.364 -3.585 1.00 65.75 103 THR A C 1
ATOM 843 O O . THR A 1 103 ? 0.569 -6.214 -2.872 1.00 65.75 103 THR A O 1
ATOM 846 N N . LEU A 1 104 ? 1.471 -6.338 -4.918 1.00 66.88 104 LEU A N 1
ATOM 847 C CA . LEU A 1 104 ? 0.203 -6.165 -5.633 1.00 66.88 104 LEU A CA 1
ATOM 848 C C . LEU A 1 104 ? -0.733 -7.360 -5.473 1.00 66.88 104 LEU A C 1
ATOM 850 O O . LEU A 1 104 ? -1.932 -7.173 -5.251 1.00 66.88 104 LEU A O 1
ATOM 854 N N . ASN A 1 105 ? -0.197 -8.573 -5.564 1.00 72.62 105 ASN A N 1
ATOM 855 C CA . ASN A 1 105 ? -0.958 -9.802 -5.382 1.00 72.62 105 ASN A CA 1
ATOM 856 C C . ASN A 1 105 ? -1.516 -9.892 -3.954 1.00 72.62 105 ASN A C 1
ATOM 858 O O . ASN A 1 105 ? -2.697 -10.197 -3.785 1.00 72.62 105 ASN A O 1
ATOM 862 N N . SER A 1 106 ? -0.717 -9.535 -2.943 1.00 74.31 106 SER A N 1
ATOM 863 C CA . SER A 1 106 ? -1.150 -9.479 -1.541 1.00 74.31 106 SER A CA 1
ATOM 864 C C . SER A 1 106 ? -2.287 -8.479 -1.349 1.00 74.31 106 SER A C 1
ATOM 866 O O . SER A 1 106 ? -3.326 -8.811 -0.778 1.00 74.31 106 SER A O 1
ATOM 868 N N . LYS A 1 107 ? -2.163 -7.280 -1.935 1.00 72.31 107 LYS A N 1
ATOM 869 C CA . LYS A 1 107 ? -3.231 -6.274 -1.904 1.00 72.31 107 LYS A CA 1
ATOM 870 C C . LYS A 1 107 ? -4.527 -6.792 -2.532 1.00 72.31 107 LYS A C 1
ATOM 872 O O . LYS A 1 107 ? -5.593 -6.635 -1.938 1.00 72.31 107 LYS A O 1
ATOM 877 N N . LYS A 1 108 ? -4.441 -7.394 -3.725 1.00 77.44 108 LYS A N 1
ATOM 878 C CA . LYS A 1 108 ? -5.595 -7.964 -4.441 1.00 77.44 108 LYS A CA 1
ATOM 879 C C . LYS A 1 108 ? -6.273 -9.061 -3.623 1.00 77.44 108 LYS A C 1
ATOM 881 O O . LYS A 1 108 ? -7.500 -9.110 -3.577 1.00 77.44 108 LYS A O 1
ATOM 886 N N . LYS A 1 109 ? -5.481 -9.910 -2.965 1.00 82.62 109 LYS A N 1
ATOM 887 C CA . LYS A 1 109 ? -5.978 -10.941 -2.052 1.00 82.62 109 LYS A CA 1
ATOM 888 C C . LYS A 1 109 ? -6.727 -10.316 -0.871 1.00 82.62 109 LYS A C 1
ATOM 890 O O . LYS A 1 109 ? -7.862 -10.708 -0.616 1.00 82.62 109 LYS A O 1
ATOM 895 N N . GLY A 1 110 ? -6.158 -9.288 -0.236 1.00 81.94 110 GLY A N 1
ATOM 896 C CA . GLY A 1 110 ? -6.821 -8.535 0.835 1.00 81.94 110 GLY A CA 1
ATOM 897 C C . GLY A 1 110 ? -8.123 -7.860 0.383 1.00 81.94 110 GLY A C 1
ATOM 898 O O . GLY A 1 110 ? -9.130 -7.924 1.083 1.00 81.94 110 GLY A O 1
ATOM 899 N N . ASP A 1 111 ? -8.150 -7.285 -0.825 1.00 80.00 111 ASP A N 1
ATOM 900 C CA . ASP A 1 111 ? -9.361 -6.701 -1.426 1.00 80.00 111 ASP A CA 1
ATOM 901 C C . ASP A 1 111 ? -10.458 -7.752 -1.643 1.00 80.00 111 ASP A C 1
ATOM 903 O O . ASP A 1 111 ? -11.635 -7.501 -1.371 1.00 80.00 111 ASP A O 1
ATOM 907 N N . ALA A 1 112 ? -10.084 -8.932 -2.141 1.00 84.06 112 ALA A N 1
ATOM 908 C CA . ALA A 1 112 ? -11.016 -10.027 -2.371 1.00 84.06 112 ALA A CA 1
ATOM 909 C C . ALA A 1 112 ? -11.588 -10.566 -1.051 1.00 84.06 112 ALA A C 1
ATOM 911 O O . ALA A 1 112 ? -12.807 -10.708 -0.940 1.00 84.06 112 ALA A O 1
ATOM 912 N N . ALA A 1 113 ? -10.735 -10.789 -0.047 1.00 86.94 113 ALA A N 1
ATOM 913 C CA . ALA A 1 113 ? -11.144 -11.236 1.284 1.00 86.94 113 ALA A CA 1
ATOM 914 C C . ALA A 1 113 ? -12.103 -10.233 1.947 1.00 86.94 113 ALA A C 1
ATOM 916 O O . ALA A 1 113 ? -13.168 -10.614 2.435 1.00 86.94 113 ALA A O 1
ATOM 917 N N . PHE A 1 114 ? -11.804 -8.932 1.847 1.00 84.19 114 PHE A N 1
ATOM 918 C CA . PHE A 1 114 ? -12.677 -7.874 2.356 1.00 84.19 114 PHE A CA 1
ATOM 919 C C . PHE A 1 114 ? -14.071 -7.906 1.714 1.00 84.19 114 PHE A C 1
ATOM 921 O O . PHE A 1 114 ? -15.083 -7.823 2.410 1.00 84.19 114 PHE A O 1
ATOM 928 N N . ARG A 1 115 ? -14.155 -8.085 0.388 1.00 85.38 115 ARG A N 1
ATOM 929 C CA . ARG A 1 115 ? -15.445 -8.207 -0.322 1.00 85.38 115 ARG A CA 1
ATOM 930 C C . ARG A 1 115 ? -16.226 -9.454 0.080 1.00 85.38 115 ARG A C 1
ATOM 932 O O . ARG A 1 115 ? -17.454 -9.423 0.078 1.00 85.38 115 ARG A O 1
ATOM 939 N N . GLN A 1 116 ? -15.525 -10.530 0.421 1.00 89.12 116 GLN A N 1
ATOM 940 C CA . GLN A 1 116 ? -16.121 -11.774 0.909 1.00 89.12 116 GLN A CA 1
ATOM 941 C C . GLN A 1 116 ? -16.495 -11.714 2.398 1.00 89.12 116 GLN A C 1
ATOM 943 O O . GLN A 1 116 ? -17.058 -12.676 2.911 1.00 89.12 116 GLN A O 1
ATOM 948 N N . LYS A 1 117 ? -16.243 -10.582 3.075 1.00 85.38 117 LYS A N 1
ATOM 949 C CA . LYS A 1 117 ? -16.426 -10.394 4.524 1.00 85.38 117 LYS A CA 1
ATOM 950 C C . LYS A 1 117 ? -15.546 -11.315 5.379 1.00 85.38 117 LYS A C 1
ATOM 952 O O . LYS A 1 117 ? -15.810 -11.484 6.567 1.00 85.38 117 LYS A O 1
ATOM 957 N N . ASP A 1 118 ? -14.482 -11.871 4.801 1.00 87.25 118 ASP A N 1
ATOM 958 C CA . ASP A 1 118 ? -13.440 -12.560 5.557 1.00 87.25 118 ASP A CA 1
ATOM 959 C C . ASP A 1 118 ? -12.414 -11.532 6.045 1.00 87.25 118 ASP A C 1
ATOM 961 O O . ASP A 1 118 ? -11.358 -11.293 5.453 1.00 87.25 118 ASP A O 1
ATOM 965 N N . PHE A 1 119 ? -12.783 -10.846 7.124 1.00 84.56 119 PHE A N 1
ATOM 966 C CA . PHE A 1 119 ? -12.002 -9.737 7.659 1.00 84.56 119 PHE A CA 1
ATOM 967 C C . PHE A 1 119 ? -10.689 -10.191 8.310 1.00 84.56 119 PHE A C 1
ATOM 969 O O . PHE A 1 119 ? -9.740 -9.413 8.355 1.00 84.56 119 PHE A O 1
ATOM 976 N N . LYS A 1 120 ? -10.596 -11.446 8.770 1.00 84.06 120 LYS A N 1
ATOM 977 C CA . LYS A 1 120 ? -9.360 -11.992 9.353 1.00 84.06 120 LYS A CA 1
ATOM 978 C C . LYS A 1 120 ? -8.305 -12.219 8.276 1.00 84.06 120 LYS A C 1
ATOM 980 O O . LYS A 1 120 ? -7.164 -11.783 8.436 1.00 84.06 120 LYS A O 1
ATOM 985 N N . GLU A 1 121 ? -8.697 -12.823 7.157 1.00 82.88 121 GLU A N 1
ATOM 986 C CA . GLU A 1 121 ? -7.791 -13.038 6.026 1.00 82.88 121 GLU A CA 1
ATOM 987 C C . GLU A 1 121 ? -7.409 -11.717 5.334 1.00 82.88 121 GLU A C 1
ATOM 989 O O . GLU A 1 121 ? -6.275 -11.551 4.869 1.00 82.88 121 GLU A O 1
ATOM 994 N N . ALA A 1 122 ? -8.323 -10.737 5.324 1.00 82.81 122 ALA A N 1
ATOM 995 C CA . ALA A 1 122 ? -8.039 -9.387 4.843 1.00 82.81 122 ALA A CA 1
ATOM 996 C C . ALA A 1 122 ? -6.948 -8.695 5.680 1.00 82.81 122 ALA A C 1
ATOM 998 O O . ALA A 1 122 ? -6.014 -8.133 5.110 1.00 82.81 122 ALA A O 1
ATOM 999 N N . ILE A 1 123 ? -7.015 -8.794 7.016 1.00 82.75 123 ILE A N 1
ATOM 1000 C CA . ILE A 1 123 ? -5.982 -8.256 7.916 1.00 82.75 123 ILE A CA 1
ATOM 1001 C C . ILE A 1 123 ? -4.632 -8.932 7.652 1.00 82.75 123 ILE A C 1
ATOM 1003 O O . ILE A 1 123 ? -3.628 -8.236 7.514 1.00 82.75 123 ILE A O 1
ATOM 1007 N N . HIS A 1 124 ? -4.601 -10.265 7.541 1.00 80.75 124 HIS A N 1
ATOM 1008 C CA . HIS A 1 124 ? -3.363 -11.023 7.326 1.00 80.75 124 HIS A CA 1
ATOM 1009 C C . HIS A 1 124 ? -2.671 -10.661 6.001 1.00 80.75 124 HIS A C 1
ATOM 1011 O O . HIS A 1 124 ? -1.454 -10.483 5.955 1.00 80.75 124 HIS A O 1
ATOM 1017 N N . SER A 1 125 ? -3.455 -10.474 4.937 1.00 71.56 125 SER A N 1
ATOM 1018 C CA . SER A 1 125 ? -2.950 -10.109 3.605 1.00 71.56 125 SER A CA 1
ATOM 1019 C C . SER A 1 125 ? -2.393 -8.676 3.530 1.00 71.56 125 SER A C 1
ATOM 1021 O O . SER A 1 125 ? -1.633 -8.354 2.615 1.00 71.56 125 SER A O 1
ATOM 1023 N N . ASP A 1 126 ? -2.731 -7.826 4.5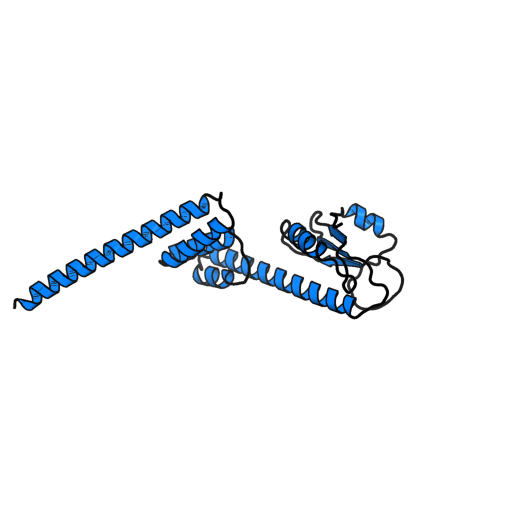04 1.00 68.12 126 ASP A N 1
ATOM 1024 C CA . ASP A 1 126 ? -2.361 -6.406 4.562 1.00 68.12 126 ASP A CA 1
ATOM 1025 C C . ASP A 1 126 ? -1.139 -6.118 5.447 1.00 68.12 126 ASP A C 1
ATOM 1027 O O . ASP A 1 126 ? -0.734 -4.965 5.602 1.00 68.12 126 ASP A O 1
ATOM 1031 N N . VAL A 1 127 ? -0.526 -7.148 6.039 1.00 63.50 127 VAL A N 1
ATOM 1032 C CA . VAL A 1 127 ? 0.686 -7.014 6.870 1.00 63.50 127 VAL A CA 1
ATOM 1033 C C . VAL A 1 127 ? 1.950 -6.805 6.012 1.00 63.50 127 VAL A C 1
ATOM 1035 O O . VAL A 1 127 ? 2.952 -6.277 6.492 1.00 63.50 127 VAL A O 1
ATOM 1038 N N . GLY A 1 128 ? 1.908 -7.162 4.724 1.00 58.12 128 GLY A N 1
ATOM 1039 C CA . GLY A 1 128 ? 3.058 -7.121 3.818 1.00 58.12 128 GLY A CA 1
ATOM 1040 C C . GLY A 1 128 ? 3.360 -5.736 3.237 1.00 58.12 128 GLY A C 1
ATOM 1041 O O . GLY A 1 128 ? 2.715 -5.318 2.280 1.00 58.12 128 GLY A O 1
ATOM 1042 N N . THR A 1 129 ? 4.378 -5.066 3.792 1.00 54.78 129 THR A N 1
ATOM 1043 C CA . THR A 1 129 ? 5.300 -4.072 3.176 1.00 54.78 129 THR A CA 1
ATOM 1044 C C . THR A 1 129 ? 4.722 -2.805 2.516 1.00 54.78 129 THR A C 1
ATOM 1046 O O . THR A 1 129 ? 5.471 -1.859 2.263 1.00 54.78 129 THR A O 1
ATOM 1049 N N . MET A 1 130 ? 3.421 -2.717 2.232 1.00 60.88 130 MET A N 1
ATOM 1050 C CA . MET A 1 130 ? 2.857 -1.632 1.435 1.00 60.88 130 MET A CA 1
ATOM 1051 C C . MET A 1 130 ? 2.266 -0.524 2.303 1.00 60.88 130 MET A C 1
ATOM 1053 O O . MET A 1 130 ? 1.141 -0.602 2.790 1.00 60.88 130 MET A O 1
ATOM 1057 N N . VAL A 1 131 ? 3.008 0.575 2.414 1.00 66.75 131 VAL A N 1
ATOM 1058 C CA . VAL A 1 131 ? 2.549 1.798 3.076 1.00 66.75 131 VAL A CA 1
ATOM 1059 C C . VAL A 1 131 ? 1.560 2.508 2.143 1.00 66.75 131 VAL A C 1
ATOM 1061 O O . VAL A 1 131 ? 1.935 3.107 1.130 1.00 66.75 131 VAL A O 1
ATOM 1064 N N . SER A 1 132 ? 0.261 2.367 2.413 1.00 72.81 132 SER A N 1
ATOM 1065 C CA . SER A 1 132 ? -0.800 3.054 1.671 1.00 72.81 132 SER A CA 1
ATOM 1066 C C . SER A 1 132 ? -1.950 3.427 2.604 1.00 72.81 132 SER A C 1
ATOM 1068 O O . SER A 1 132 ? -2.442 2.553 3.319 1.00 72.81 132 SER A O 1
ATOM 1070 N N . PRO A 1 133 ? -2.438 4.680 2.572 1.00 75.44 133 PRO A N 1
ATOM 1071 C CA . PRO A 1 133 ? -3.490 5.122 3.483 1.00 75.44 133 PRO A CA 1
ATOM 1072 C C . PRO A 1 133 ? -4.794 4.333 3.277 1.00 75.44 133 PRO A C 1
ATOM 1074 O O . PRO A 1 133 ? -5.508 4.070 4.237 1.00 75.44 133 PRO A O 1
ATOM 1077 N N . THR A 1 134 ? -5.071 3.854 2.058 1.00 78.94 134 THR A N 1
ATOM 1078 C CA . THR A 1 134 ? -6.253 3.021 1.774 1.00 78.94 134 THR A CA 1
ATOM 1079 C C . THR A 1 134 ? -6.181 1.623 2.383 1.00 78.94 134 THR A C 1
ATOM 1081 O O . THR A 1 134 ? -7.217 1.103 2.788 1.00 78.94 134 THR A O 1
ATOM 1084 N N . ILE A 1 135 ? -4.984 1.035 2.503 1.00 81.31 135 ILE A N 1
ATOM 1085 C CA . ILE A 1 135 ? -4.798 -0.239 3.215 1.00 81.31 135 ILE A CA 1
ATOM 1086 C C . ILE A 1 135 ? -5.034 -0.038 4.705 1.00 81.31 135 ILE A C 1
ATOM 1088 O O . ILE A 1 135 ? -5.834 -0.762 5.287 1.00 81.31 135 ILE A O 1
ATOM 1092 N N . PHE A 1 136 ? -4.406 0.977 5.303 1.00 84.62 136 PHE A N 1
ATOM 1093 C CA . PHE A 1 136 ? -4.597 1.278 6.722 1.00 84.62 136 PHE A CA 1
ATOM 1094 C C . PHE A 1 136 ? -6.064 1.567 7.057 1.00 84.62 136 PHE A C 1
ATOM 1096 O O . PHE A 1 136 ? -6.581 1.040 8.034 1.00 84.62 136 PHE A O 1
ATOM 1103 N N . ALA A 1 137 ? -6.783 2.317 6.217 1.00 84.50 137 ALA A N 1
ATOM 1104 C CA . ALA A 1 137 ? -8.214 2.545 6.416 1.00 84.50 137 ALA A CA 1
ATOM 1105 C C . ALA A 1 137 ? -9.044 1.254 6.324 1.00 84.50 137 ALA A C 1
ATOM 1107 O O . ALA A 1 137 ? -9.923 1.024 7.153 1.00 84.50 137 ALA A O 1
ATOM 1108 N N . ARG A 1 138 ? -8.765 0.387 5.343 1.00 86.25 138 ARG A N 1
ATOM 1109 C CA . ARG A 1 138 ? -9.459 -0.902 5.202 1.00 86.25 138 ARG A CA 1
ATOM 1110 C C . ARG A 1 138 ? -9.184 -1.821 6.389 1.00 86.25 138 ARG A C 1
ATOM 1112 O O . ARG A 1 138 ? -10.112 -2.434 6.911 1.00 86.25 138 ARG A O 1
ATOM 1119 N N . ARG A 1 139 ? -7.927 -1.917 6.815 1.00 88.38 139 ARG A N 1
ATOM 1120 C CA . ARG A 1 139 ? -7.513 -2.753 7.942 1.00 88.38 139 ARG A CA 1
ATOM 1121 C C . ARG A 1 139 ? -8.083 -2.225 9.261 1.00 88.38 139 ARG A C 1
ATOM 1123 O O . ARG A 1 139 ? -8.636 -3.012 10.020 1.00 88.38 139 ARG A O 1
ATOM 1130 N N . SER A 1 140 ? -8.114 -0.903 9.446 1.00 89.38 140 SER A N 1
ATOM 1131 C CA . SER A 1 140 ? -8.822 -0.232 10.546 1.00 89.38 140 SER A CA 1
ATOM 1132 C C . SER A 1 140 ? -10.309 -0.607 10.593 1.00 89.38 140 SER A C 1
ATOM 1134 O O . SER A 1 140 ? -10.804 -1.021 11.638 1.00 89.38 140 SER A O 1
ATOM 1136 N N . LEU A 1 141 ? -11.011 -0.584 9.453 1.00 87.56 141 LEU A N 1
ATOM 1137 C CA . LEU A 1 141 ? -12.399 -1.059 9.373 1.00 87.56 141 LEU A CA 1
ATOM 1138 C C . LEU A 1 141 ? -12.536 -2.543 9.737 1.00 87.56 141 LEU A C 1
ATOM 1140 O O . LEU A 1 141 ? -13.467 -2.911 10.448 1.00 87.56 141 LEU A O 1
ATOM 1144 N N . CYS A 1 142 ? -11.617 -3.398 9.281 1.00 88.00 142 CYS A N 1
ATOM 1145 C CA . CYS A 1 142 ? -11.626 -4.816 9.648 1.00 88.00 142 CYS A CA 1
ATOM 1146 C C . CYS A 1 142 ? -11.453 -5.002 11.159 1.00 88.00 142 CYS A C 1
ATOM 1148 O O . CYS A 1 142 ? -12.138 -5.836 11.744 1.00 88.00 142 CYS A O 1
ATOM 1150 N N . TYR A 1 143 ? -10.573 -4.224 11.791 1.00 90.31 143 TYR A N 1
ATOM 1151 C CA . TYR A 1 143 ? -10.376 -4.245 13.237 1.00 90.31 143 TYR A CA 1
ATOM 1152 C C . TYR A 1 143 ? -11.632 -3.805 13.998 1.00 90.31 143 TYR A C 1
ATOM 1154 O O . TYR A 1 143 ? -12.037 -4.507 14.922 1.00 90.31 143 TYR A O 1
ATOM 1162 N N . LEU A 1 144 ? -12.307 -2.733 13.564 1.00 87.69 144 LEU A N 1
ATOM 1163 C CA . LEU A 1 144 ? -13.581 -2.297 14.158 1.00 87.69 144 LEU A CA 1
ATOM 1164 C C . LEU A 1 144 ? -14.655 -3.389 14.085 1.00 87.69 144 LEU A C 1
ATOM 1166 O O . LEU A 1 144 ? -15.363 -3.619 15.056 1.00 87.69 144 LEU A O 1
ATOM 1170 N N . ILE A 1 145 ? -14.747 -4.098 12.955 1.00 89.00 145 ILE A N 1
ATOM 1171 C CA . ILE A 1 145 ? -15.721 -5.187 12.768 1.00 89.00 145 ILE A CA 1
ATOM 1172 C C . ILE A 1 145 ? -15.394 -6.418 13.635 1.00 89.00 145 ILE A C 1
ATOM 1174 O O . ILE A 1 145 ? -16.285 -7.206 13.935 1.00 89.00 145 ILE A O 1
ATOM 1178 N N . ASN A 1 146 ? -14.133 -6.601 14.033 1.00 86.56 146 ASN A N 1
ATOM 1179 C CA . ASN A 1 146 ? -13.694 -7.703 14.897 1.00 86.56 146 ASN A CA 1
ATOM 1180 C C . ASN A 1 146 ? -13.539 -7.280 16.372 1.00 86.56 146 ASN A C 1
ATOM 1182 O O . ASN A 1 146 ? -12.806 -7.943 17.103 1.00 86.56 146 ASN A O 1
ATOM 1186 N N . ASP A 1 147 ? -14.179 -6.185 16.800 1.00 87.06 147 ASP A N 1
ATOM 1187 C CA . ASP A 1 147 ? -14.129 -5.670 18.178 1.00 87.06 147 ASP A CA 1
ATOM 1188 C C . ASP A 1 147 ? -12.700 -5.380 18.690 1.00 87.06 147 ASP A C 1
ATOM 1190 O O . ASP A 1 147 ? -12.398 -5.514 19.876 1.00 87.06 147 ASP A O 1
ATOM 1194 N N . MET A 1 148 ? -11.809 -4.942 17.793 1.00 87.56 148 MET A N 1
ATOM 1195 C CA . MET A 1 148 ? -10.422 -4.546 18.086 1.00 87.56 148 MET A CA 1
ATOM 1196 C C . MET A 1 148 ? -10.228 -3.028 17.899 1.00 87.56 148 MET A C 1
ATOM 1198 O O . MET A 1 148 ? -9.588 -2.578 16.944 1.00 87.56 148 MET A O 1
ATOM 1202 N N . PRO A 1 149 ? -10.812 -2.178 18.766 1.00 88.94 149 PRO A N 1
ATOM 1203 C CA . PRO A 1 149 ? -10.848 -0.736 18.530 1.00 88.94 149 PRO A CA 1
ATOM 1204 C C . PRO A 1 149 ? -9.489 -0.045 18.750 1.00 88.94 149 PRO A C 1
ATOM 1206 O O . PRO A 1 149 ? -9.243 1.016 18.178 1.00 88.94 149 PRO A O 1
ATOM 1209 N N . GLN A 1 150 ? -8.576 -0.634 19.531 1.00 88.69 150 GLN A N 1
ATOM 1210 C CA . GLN A 1 150 ? -7.241 -0.063 19.761 1.00 88.69 150 GLN A CA 1
ATOM 1211 C C . GLN A 1 150 ? -6.348 -0.202 18.521 1.00 88.69 150 GLN A C 1
ATOM 1213 O O . GLN A 1 150 ? -5.707 0.758 18.090 1.00 88.69 150 GLN A O 1
ATOM 1218 N N . GLU A 1 151 ? -6.351 -1.380 17.905 1.00 90.44 151 GLU A N 1
ATOM 1219 C CA . GLU A 1 151 ? -5.658 -1.674 16.656 1.00 90.44 151 GLU A CA 1
ATOM 1220 C C . GLU A 1 151 ? -6.245 -0.849 15.507 1.00 90.44 151 GLU A C 1
ATOM 1222 O O . GLU A 1 151 ? -5.500 -0.271 14.709 1.00 90.44 151 GLU A O 1
ATOM 1227 N N . ALA A 1 152 ? -7.576 -0.713 15.476 1.00 91.31 152 ALA A N 1
ATOM 1228 C CA . ALA A 1 152 ? -8.261 0.149 14.522 1.00 91.31 152 ALA A CA 1
ATOM 1229 C C . ALA A 1 152 ? -7.807 1.610 14.618 1.00 91.31 152 ALA A C 1
ATOM 1231 O O . ALA A 1 152 ? -7.570 2.245 13.584 1.00 91.31 152 ALA A O 1
ATOM 1232 N N . LEU A 1 153 ? -7.669 2.136 15.841 1.00 92.00 153 LEU A N 1
ATOM 1233 C CA . LEU A 1 153 ? -7.205 3.499 16.086 1.00 92.00 153 LEU A CA 1
ATOM 1234 C C . LEU A 1 153 ? -5.765 3.695 15.604 1.00 92.00 153 LEU A C 1
ATOM 1236 O O . LEU A 1 153 ? -5.483 4.676 14.916 1.00 92.00 153 LEU A O 1
ATOM 1240 N N . ASN A 1 154 ? -4.870 2.751 15.910 1.00 91.75 154 ASN A N 1
ATOM 1241 C CA . ASN A 1 154 ? -3.475 2.817 15.479 1.00 91.75 154 ASN A CA 1
ATOM 1242 C C . ASN A 1 154 ? -3.364 2.900 13.947 1.00 91.75 154 ASN A C 1
ATOM 1244 O O . ASN A 1 154 ? -2.668 3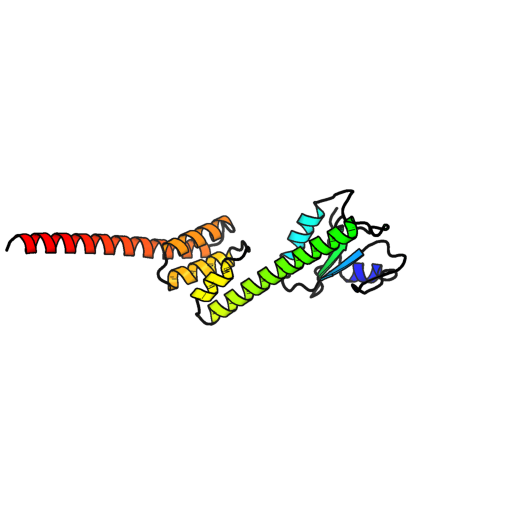.765 13.415 1.00 91.75 154 ASN A O 1
ATOM 1248 N N . ASP A 1 155 ? -4.113 2.068 13.223 1.00 89.94 155 ASP A N 1
ATOM 1249 C CA . ASP A 1 155 ? -4.139 2.110 11.760 1.00 89.94 155 ASP A CA 1
ATOM 1250 C C . ASP A 1 155 ? -4.741 3.406 11.209 1.00 89.94 155 ASP A C 1
ATOM 1252 O O . ASP A 1 155 ? -4.223 3.977 10.246 1.00 89.94 155 ASP A O 1
ATOM 1256 N N . ALA A 1 156 ? -5.803 3.920 11.829 1.00 89.25 156 ALA A N 1
ATOM 1257 C CA . ALA A 1 156 ? -6.402 5.186 11.421 1.00 89.25 156 ALA A CA 1
ATOM 1258 C C . ALA A 1 156 ? -5.448 6.378 11.653 1.00 89.25 156 ALA A C 1
ATOM 1260 O O . ALA A 1 156 ? -5.435 7.328 10.865 1.00 89.25 156 ALA A O 1
ATOM 1261 N N . MET A 1 157 ? -4.600 6.321 12.685 1.00 90.06 157 MET A N 1
ATOM 1262 C CA . MET A 1 157 ? -3.522 7.291 12.902 1.00 90.06 157 MET A CA 1
ATOM 1263 C C . MET A 1 157 ? -2.432 7.177 11.829 1.00 90.06 157 MET A C 1
ATOM 1265 O O . MET A 1 157 ? -2.033 8.195 11.264 1.00 90.06 157 MET A O 1
ATOM 1269 N N . GLN A 1 158 ? -2.000 5.962 11.474 1.00 89.44 158 GLN A N 1
ATOM 1270 C CA . GLN A 1 158 ? -1.035 5.751 10.383 1.00 89.44 158 GLN A CA 1
ATOM 1271 C C . GLN A 1 158 ? -1.568 6.281 9.042 1.00 89.44 158 GLN A C 1
ATOM 1273 O O . GLN A 1 158 ? -0.852 6.964 8.307 1.00 89.44 158 GLN A O 1
ATOM 1278 N N . ALA A 1 159 ? -2.849 6.043 8.739 1.00 84.75 159 ALA A N 1
ATOM 1279 C CA . ALA A 1 159 ? -3.496 6.574 7.541 1.00 84.75 159 ALA A CA 1
ATOM 1280 C C . ALA A 1 159 ? -3.460 8.112 7.491 1.00 84.75 159 ALA A C 1
ATOM 1282 O O . ALA A 1 159 ? -3.222 8.683 6.423 1.00 84.75 159 ALA A O 1
ATOM 1283 N N . GLN A 1 160 ? -3.653 8.779 8.634 1.00 86.81 160 GLN A N 1
ATOM 1284 C CA . GLN A 1 160 ? -3.586 10.237 8.733 1.00 86.81 160 GLN A CA 1
ATOM 1285 C C . GLN A 1 160 ? -2.155 10.769 8.605 1.00 86.81 160 GLN A C 1
ATOM 1287 O O . GLN A 1 160 ? -1.952 11.776 7.934 1.00 86.81 160 GLN A O 1
ATOM 1292 N N . VAL A 1 161 ? -1.158 10.088 9.181 1.00 87.44 161 VAL A N 1
ATOM 1293 C CA . VAL A 1 161 ? 0.260 10.457 9.011 1.00 87.44 161 VAL A CA 1
ATOM 1294 C C . VAL A 1 161 ? 0.646 10.444 7.531 1.00 87.44 161 VAL A C 1
ATOM 1296 O O . VAL A 1 161 ? 1.327 11.350 7.057 1.00 87.44 161 VAL A O 1
ATOM 1299 N N . ILE A 1 162 ? 0.174 9.443 6.785 1.00 78.38 162 ILE A N 1
ATOM 1300 C CA . ILE A 1 162 ? 0.471 9.313 5.355 1.00 78.38 162 ILE A CA 1
ATOM 1301 C C . ILE A 1 162 ? -0.354 10.298 4.514 1.00 78.38 162 ILE A C 1
ATOM 1303 O O . ILE A 1 162 ? 0.127 10.784 3.492 1.00 78.38 162 ILE A O 1
ATOM 1307 N N . SER A 1 163 ? -1.593 10.593 4.918 1.00 76.94 163 SER A N 1
ATOM 1308 C CA . SER A 1 163 ? -2.484 11.505 4.196 1.00 76.94 163 SER A CA 1
ATOM 1309 C C . SER A 1 163 ? -3.217 12.466 5.147 1.00 76.94 163 SER A C 1
ATOM 1311 O O . SER A 1 163 ? -4.395 12.251 5.450 1.00 76.94 163 SER A O 1
ATOM 1313 N N . PRO A 1 164 ? -2.570 13.574 5.563 1.00 78.62 164 PRO A N 1
ATOM 1314 C CA . PRO A 1 164 ? -3.074 14.459 6.622 1.00 78.62 164 PRO A CA 1
ATOM 1315 C C . PRO A 1 164 ? -4.430 15.116 6.343 1.00 78.62 164 PRO A C 1
ATOM 1317 O O . PRO A 1 164 ? -5.181 15.408 7.268 1.00 78.62 164 PRO A O 1
ATOM 1320 N N . VAL A 1 165 ? -4.765 15.334 5.068 1.00 77.06 165 VAL A N 1
ATOM 1321 C CA . VAL A 1 165 ? -6.014 15.989 4.631 1.00 77.06 165 VAL A CA 1
ATOM 1322 C C . VAL A 1 165 ? -7.165 15.006 4.368 1.00 77.06 165 VAL A C 1
ATOM 1324 O O . VAL A 1 165 ? -8.208 15.389 3.838 1.00 77.06 165 VAL A O 1
ATOM 1327 N N . TRP A 1 166 ? -6.990 13.719 4.681 1.00 79.25 166 TRP A N 1
ATOM 1328 C CA . TRP A 1 166 ? -7.964 12.688 4.330 1.00 79.25 166 TRP A CA 1
ATOM 1329 C C . TRP A 1 166 ? -8.990 12.462 5.439 1.00 79.25 166 TRP A C 1
ATOM 1331 O O . TRP A 1 166 ? -8.743 11.759 6.415 1.00 79.25 166 TRP A O 1
ATOM 1341 N N . HIS A 1 167 ? -10.178 13.031 5.245 1.00 79.81 167 HIS A N 1
ATOM 1342 C CA . HIS A 1 167 ? -11.287 12.997 6.205 1.00 79.81 167 HIS A CA 1
ATOM 1343 C C . HIS A 1 167 ? -11.700 11.583 6.649 1.00 79.81 167 HIS A C 1
ATOM 1345 O O . HIS A 1 167 ? -12.135 11.411 7.783 1.00 79.81 167 HIS A O 1
ATOM 1351 N N . ILE A 1 168 ? -11.527 10.559 5.801 1.00 78.88 168 ILE A N 1
ATOM 1352 C CA . ILE A 1 168 ? -11.838 9.161 6.151 1.00 78.88 168 ILE A CA 1
ATOM 1353 C C . ILE A 1 168 ? -11.025 8.704 7.369 1.00 78.88 168 ILE A C 1
ATOM 1355 O O . ILE A 1 168 ? -11.574 8.045 8.246 1.00 78.88 168 ILE A O 1
ATOM 1359 N N . ALA A 1 169 ? -9.752 9.099 7.473 1.00 80.94 169 ALA A N 1
ATOM 1360 C CA . ALA A 1 169 ? -8.924 8.749 8.625 1.00 80.94 169 ALA A CA 1
ATOM 1361 C C . ALA A 1 169 ? -9.472 9.366 9.922 1.00 80.94 169 ALA A C 1
ATOM 1363 O O . ALA A 1 169 ? -9.545 8.685 10.939 1.00 80.94 169 ALA A O 1
ATOM 1364 N N . SER A 1 170 ? -9.929 10.620 9.877 1.00 85.19 170 SER A N 1
ATOM 1365 C CA . SER A 1 170 ? -10.535 11.292 11.033 1.00 85.19 170 SER A CA 1
ATOM 1366 C C . SER A 1 170 ? -11.850 10.641 11.468 1.00 85.19 170 SER A C 1
ATOM 1368 O O . SER A 1 170 ? -12.070 10.470 12.664 1.00 85.19 170 SER A O 1
ATOM 1370 N N . TYR A 1 171 ? -12.697 10.225 10.519 1.00 83.88 171 TYR A N 1
ATOM 1371 C CA . TYR A 1 171 ? -13.921 9.484 10.840 1.00 83.88 171 TYR A CA 1
ATOM 1372 C C . TYR A 1 171 ? -13.618 8.135 11.502 1.00 83.88 171 TYR A C 1
ATOM 1374 O O . TYR A 1 171 ? -14.216 7.816 12.523 1.00 83.88 171 TYR A O 1
ATOM 1382 N N . LEU A 1 172 ? -12.650 7.378 10.976 1.00 86.38 172 LEU A N 1
ATOM 1383 C CA . LEU A 1 172 ? -12.251 6.091 11.555 1.00 86.38 172 LEU A CA 1
ATOM 1384 C C . LEU A 1 172 ? -11.679 6.237 12.969 1.00 86.38 172 LEU A C 1
ATOM 1386 O O . LEU A 1 172 ? -12.000 5.434 13.841 1.00 86.38 172 LEU A O 1
ATOM 1390 N N . GLN A 1 173 ? -10.876 7.277 13.215 1.00 88.50 173 GLN A N 1
ATOM 1391 C CA . GLN A 1 173 ? -10.375 7.577 14.558 1.00 88.50 173 GLN A CA 1
ATOM 1392 C C . GLN A 1 173 ? -11.515 7.892 15.529 1.00 88.50 173 GLN A C 1
ATOM 1394 O O . GLN A 1 173 ? -11.501 7.394 16.650 1.00 88.50 173 GLN A O 1
ATOM 1399 N N . ALA A 1 174 ? -12.505 8.686 15.106 1.00 86.06 174 ALA A N 1
ATOM 1400 C CA . ALA A 1 174 ? -13.651 9.026 15.945 1.00 86.06 174 ALA A CA 1
ATOM 1401 C C . ALA A 1 174 ? -14.451 7.776 16.340 1.00 86.06 174 ALA A C 1
ATOM 1403 O O . ALA A 1 174 ? -14.684 7.561 17.527 1.00 86.06 174 ALA A O 1
ATOM 1404 N N . THR A 1 175 ? -14.782 6.916 15.370 1.00 87.12 175 THR A N 1
ATOM 1405 C CA . THR A 1 175 ? -15.493 5.653 15.629 1.00 87.12 175 THR A CA 1
ATOM 1406 C C . THR A 1 175 ? -14.693 4.729 16.548 1.00 87.12 175 THR A C 1
ATOM 1408 O O . THR A 1 175 ? -15.244 4.160 17.486 1.00 87.12 175 THR A O 1
ATOM 1411 N N . ALA A 1 176 ? -13.380 4.607 16.331 1.00 90.50 176 ALA A N 1
ATOM 1412 C CA . ALA A 1 176 ? -12.527 3.792 17.190 1.00 90.50 176 ALA A CA 1
ATOM 1413 C C . ALA A 1 176 ? -12.475 4.328 18.631 1.00 90.50 176 ALA A C 1
ATOM 1415 O O . ALA A 1 176 ? -12.595 3.559 19.582 1.00 90.50 176 ALA A O 1
ATOM 1416 N N . LEU A 1 177 ? -12.333 5.646 18.807 1.00 89.38 177 LEU A N 1
ATOM 1417 C CA . LEU A 1 177 ? -12.289 6.288 20.125 1.00 89.38 177 LEU A CA 1
ATOM 1418 C C . LEU A 1 177 ? -13.611 6.170 20.885 1.00 89.38 177 LEU A C 1
ATOM 1420 O O . LEU A 1 177 ? -13.591 5.968 22.098 1.00 89.38 177 LEU A O 1
ATOM 1424 N N . GLU A 1 178 ? -14.743 6.279 20.193 1.00 89.06 178 GLU A N 1
ATOM 1425 C CA . GLU A 1 178 ? -16.070 6.074 20.778 1.00 89.06 178 GLU A CA 1
ATOM 1426 C C . GLU A 1 178 ? -16.180 4.668 21.382 1.00 89.06 178 GLU A C 1
ATOM 1428 O O . GLU A 1 178 ? -16.420 4.535 22.583 1.00 89.06 178 GLU A O 1
ATOM 1433 N N . MET A 1 179 ? -15.839 3.631 20.610 1.00 82.94 179 MET A N 1
ATOM 1434 C CA . MET A 1 179 ? -15.838 2.242 21.088 1.00 82.94 179 MET A CA 1
ATOM 1435 C C . MET A 1 179 ? -14.854 2.004 22.253 1.00 82.94 179 MET A C 1
ATOM 1437 O O . MET A 1 179 ? -15.145 1.246 23.185 1.00 82.94 179 MET A O 1
ATOM 1441 N N . VAL A 1 180 ? -13.684 2.658 22.252 1.00 83.88 180 VAL A N 1
ATOM 1442 C CA . VAL A 1 180 ? -12.732 2.589 23.381 1.00 83.88 180 VAL A CA 1
ATOM 1443 C C . VAL A 1 180 ? -13.317 3.227 24.647 1.00 83.88 180 VAL A C 1
ATOM 1445 O O . VAL A 1 180 ? -13.182 2.678 25.740 1.00 83.88 180 VAL A O 1
ATOM 1448 N N . ASN A 1 181 ? -13.971 4.379 24.532 1.00 84.38 181 ASN A N 1
ATOM 1449 C CA . ASN A 1 181 ? -14.547 5.065 25.687 1.00 84.38 181 ASN A CA 1
ATOM 1450 C C . ASN A 1 181 ? -15.756 4.310 26.257 1.00 84.38 181 ASN A C 1
ATOM 1452 O O . ASN A 1 181 ? -15.888 4.188 27.480 1.00 84.38 181 ASN A O 1
ATOM 1456 N N . GLU A 1 182 ? -16.612 3.766 25.392 1.00 81.62 182 GLU A N 1
ATOM 1457 C CA . GLU A 1 182 ? -17.741 2.922 25.791 1.00 81.62 182 GLU A CA 1
ATOM 1458 C C . GLU A 1 182 ? -17.266 1.673 26.540 1.00 81.62 182 GLU A C 1
ATOM 1460 O O . GLU A 1 182 ? -17.731 1.399 27.650 1.00 81.62 182 GLU A O 1
ATOM 1465 N N . SER A 1 183 ? -16.275 0.962 25.995 1.00 76.38 183 SER A N 1
ATOM 1466 C CA . SER A 1 183 ? -15.717 -0.234 26.638 1.00 76.38 183 SER A CA 1
ATOM 1467 C C . SER A 1 183 ? -15.092 0.068 28.008 1.00 76.38 183 SER A C 1
ATOM 1469 O O . SER A 1 183 ? -15.328 -0.665 28.970 1.00 76.38 183 SER A O 1
ATOM 1471 N N . GLN A 1 184 ? -14.370 1.183 28.159 1.00 83.50 184 GLN A N 1
ATOM 1472 C CA . GLN A 1 184 ? -13.844 1.611 29.463 1.00 83.50 184 GLN A CA 1
ATOM 1473 C C . GLN A 1 184 ? -14.944 1.952 30.473 1.00 83.50 184 GLN A C 1
ATOM 1475 O O . GLN A 1 184 ? -14.800 1.673 31.667 1.00 83.50 184 GLN A O 1
ATOM 1480 N N . THR A 1 185 ? -16.027 2.575 30.015 1.00 85.06 185 THR A N 1
ATOM 1481 C CA . THR A 1 185 ? -17.164 2.928 30.871 1.00 85.06 185 THR A CA 1
ATOM 1482 C C . THR A 1 185 ? -17.864 1.664 31.372 1.00 85.06 185 THR A C 1
ATOM 1484 O O . THR A 1 185 ? -18.038 1.510 32.582 1.00 85.06 185 THR A O 1
ATOM 1487 N N . ALA A 1 186 ? -18.131 0.703 30.482 1.00 84.75 186 ALA A N 1
ATOM 1488 C CA . ALA A 1 186 ? -18.720 -0.589 30.834 1.00 84.75 186 ALA A CA 1
ATOM 1489 C C . ALA A 1 186 ? -17.857 -1.386 31.835 1.00 84.75 186 ALA A C 1
ATOM 1491 O O . ALA A 1 186 ? -18.382 -1.969 32.787 1.00 84.75 186 ALA A O 1
ATOM 1492 N N . LEU A 1 187 ? -16.526 -1.369 31.684 1.00 84.94 187 LEU A N 1
ATOM 1493 C CA . LEU A 1 187 ? -15.608 -2.016 32.632 1.00 84.94 187 LEU A CA 1
ATOM 1494 C C . LEU A 1 187 ? -15.663 -1.385 34.029 1.00 84.94 187 LEU A C 1
ATOM 1496 O O . LEU A 1 187 ? -15.679 -2.105 35.030 1.00 84.94 187 LEU A O 1
ATOM 1500 N N . LYS A 1 188 ? -15.713 -0.049 34.116 1.00 87.00 188 LYS A N 1
ATOM 1501 C CA . LYS A 1 188 ? -15.844 0.656 35.402 1.00 87.00 188 LYS A CA 1
ATOM 1502 C C . LYS A 1 188 ? -17.158 0.301 36.086 1.00 87.00 188 LYS A C 1
ATOM 1504 O O . LYS A 1 188 ? -17.156 -0.008 37.276 1.00 87.00 188 LYS A O 1
ATOM 1509 N N . GLU A 1 189 ? -18.263 0.304 35.346 1.00 89.12 189 GLU A N 1
ATOM 1510 C CA . GLU A 1 189 ? -19.572 -0.088 35.872 1.00 89.12 189 GLU A CA 1
ATOM 1511 C C . GLU A 1 189 ? -19.564 -1.533 36.384 1.00 89.12 189 GLU A C 1
ATOM 1513 O O . GLU A 1 189 ? -19.953 -1.768 37.532 1.00 89.12 189 GLU A O 1
ATOM 1518 N N . GLY A 1 190 ? -19.030 -2.475 35.600 1.00 85.81 190 GLY A N 1
ATOM 1519 C CA . GLY A 1 190 ? -18.858 -3.873 36.004 1.00 85.81 190 GLY A CA 1
ATOM 1520 C C . GLY A 1 190 ? -18.069 -4.020 37.308 1.00 85.81 190 GLY A C 1
ATOM 1521 O O . GLY A 1 190 ? -18.541 -4.675 38.240 1.00 85.81 190 GLY A O 1
ATOM 1522 N N . ALA A 1 191 ? -16.934 -3.325 37.431 1.00 89.12 191 ALA A N 1
ATOM 1523 C CA . ALA A 1 191 ? -16.128 -3.322 38.652 1.00 89.12 191 ALA A CA 1
ATOM 1524 C C . ALA A 1 191 ? -16.895 -2.756 39.863 1.00 89.12 191 ALA A C 1
ATOM 1526 O O . ALA A 1 191 ? -16.805 -3.294 40.971 1.00 89.12 191 ALA A O 1
ATOM 1527 N N . THR A 1 192 ? -17.700 -1.699 39.679 1.00 91.94 192 THR A N 1
ATOM 1528 C CA . THR A 1 192 ? -18.530 -1.169 40.776 1.00 91.94 192 THR A CA 1
ATOM 1529 C C . THR A 1 192 ? -19.625 -2.142 41.213 1.00 91.94 192 THR A C 1
ATOM 1531 O O . THR A 1 192 ? -19.923 -2.237 42.407 1.00 91.94 192 THR A O 1
ATOM 1534 N N . LEU A 1 193 ? -20.230 -2.873 40.271 1.00 86.00 193 LEU A N 1
ATOM 1535 C CA . LEU A 1 193 ? -21.256 -3.875 40.556 1.00 86.00 193 LEU A CA 1
ATOM 1536 C C . LEU A 1 193 ? -20.663 -5.083 41.288 1.00 86.00 193 LEU A C 1
ATOM 1538 O O . LEU A 1 193 ? -21.264 -5.579 42.243 1.00 86.00 193 LEU A O 1
ATOM 1542 N N . GLU A 1 194 ? -19.464 -5.511 40.900 1.00 84.12 194 GLU A N 1
ATOM 1543 C CA . GLU A 1 194 ? -18.721 -6.572 41.577 1.00 84.12 194 GLU A CA 1
ATOM 1544 C C . GLU A 1 194 ? -18.353 -6.180 43.016 1.00 84.12 194 GLU A C 1
ATOM 1546 O O . GLU A 1 194 ? -18.644 -6.927 43.952 1.00 84.12 194 GLU A O 1
ATOM 1551 N N . ALA A 1 195 ? -17.822 -4.970 43.229 1.00 85.56 195 ALA A N 1
ATOM 1552 C CA . ALA A 1 195 ? -17.512 -4.461 44.567 1.00 85.56 195 ALA A CA 1
ATOM 1553 C C . ALA A 1 195 ? -18.758 -4.400 45.472 1.00 85.56 195 ALA A C 1
ATOM 1555 O O . ALA A 1 195 ? -18.713 -4.798 46.642 1.00 85.56 195 ALA A O 1
ATOM 1556 N N . LYS A 1 196 ? -19.904 -3.970 44.921 1.00 85.75 196 LYS A N 1
ATOM 1557 C CA . LYS A 1 196 ? -21.195 -3.990 45.627 1.00 85.75 196 LYS A CA 1
ATOM 1558 C C . LYS A 1 196 ? -21.594 -5.419 46.002 1.00 85.75 196 LYS A C 1
ATOM 1560 O O . LYS A 1 196 ? -21.929 -5.660 47.161 1.00 85.75 196 LYS A O 1
ATOM 1565 N N . ARG A 1 197 ? -21.502 -6.379 45.075 1.00 81.38 197 ARG A N 1
ATOM 1566 C CA . ARG A 1 197 ? -21.830 -7.794 45.325 1.00 81.38 197 ARG A CA 1
ATOM 1567 C C . ARG A 1 197 ? -20.960 -8.409 46.425 1.00 81.38 197 ARG A C 1
ATOM 1569 O O . ARG A 1 197 ? -21.497 -9.068 47.315 1.00 81.38 197 ARG A O 1
ATOM 1576 N N . SER A 1 198 ? -19.656 -8.150 46.416 1.00 71.31 198 SER A N 1
ATOM 1577 C CA . SER A 1 198 ? -18.717 -8.663 47.424 1.00 71.31 198 SER A CA 1
ATOM 1578 C C . SER A 1 198 ? -18.969 -8.076 48.819 1.00 71.31 198 SER A C 1
ATOM 1580 O O . SER A 1 198 ? -18.906 -8.798 49.813 1.00 71.31 198 SER A O 1
ATOM 1582 N N . SER A 1 199 ? -19.362 -6.799 48.911 1.00 70.75 199 SER A N 1
ATOM 1583 C CA . SER A 1 199 ? -19.742 -6.168 50.189 1.00 70.75 199 SER A CA 1
ATOM 1584 C C . SER A 1 199 ? -21.052 -6.706 50.786 1.00 70.75 199 SER A C 1
ATOM 1586 O O . SER A 1 199 ? -21.230 -6.704 52.004 1.00 70.75 199 SER A O 1
ATOM 1588 N N . VAL A 1 200 ? -21.967 -7.183 49.936 1.00 66.88 200 VAL A N 1
ATOM 1589 C CA . VAL A 1 200 ? -23.231 -7.811 50.349 1.00 66.88 200 VAL A CA 1
ATOM 1590 C C . VAL A 1 200 ? -23.011 -9.274 50.751 1.00 66.88 200 VAL A C 1
ATOM 1592 O O . VAL A 1 200 ? -23.650 -9.748 51.687 1.00 66.88 200 VAL A O 1
ATOM 1595 N N . ALA A 1 201 ? -22.083 -9.981 50.098 1.00 60.22 201 ALA A N 1
ATOM 1596 C CA . ALA A 1 201 ? -21.733 -11.362 50.432 1.00 60.22 201 ALA A CA 1
ATOM 1597 C C . ALA A 1 201 ? -20.950 -11.491 51.755 1.00 60.22 201 ALA A C 1
ATOM 1599 O O . ALA A 1 201 ? -21.162 -12.454 52.479 1.00 60.22 201 ALA A O 1
ATOM 1600 N N . GLY A 1 202 ? -20.107 -10.513 52.108 1.00 56.47 202 GLY A N 1
ATOM 1601 C CA . GLY A 1 202 ? -19.355 -10.497 53.375 1.00 56.47 202 GLY A CA 1
ATOM 1602 C C . GLY A 1 202 ? -20.158 -10.092 54.621 1.00 56.47 202 GLY A C 1
ATOM 1603 O O . GLY A 1 202 ? -19.585 -9.989 55.701 1.00 56.47 202 GLY A O 1
ATOM 1604 N N . LYS A 1 203 ? -21.465 -9.823 54.486 1.00 55.28 203 LYS A N 1
ATOM 1605 C CA . LYS A 1 203 ? -22.380 -9.459 55.587 1.00 55.28 203 LYS A CA 1
ATOM 1606 C C . LYS A 1 203 ? -23.338 -10.594 55.999 1.00 55.28 203 LYS A C 1
ATOM 1608 O O . LYS A 1 203 ? -24.320 -10.318 56.686 1.0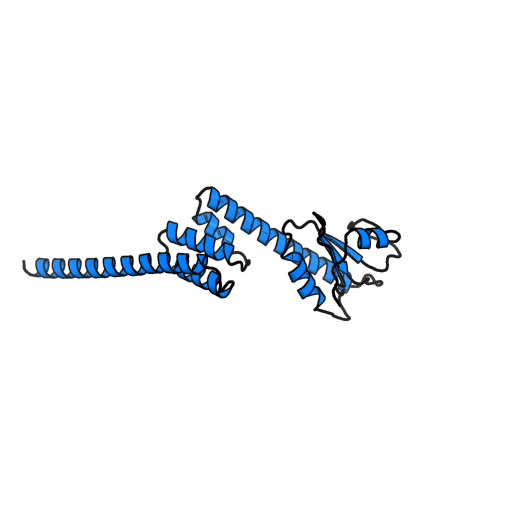0 55.28 203 LYS A O 1
ATOM 1613 N N . ARG A 1 204 ? -23.092 -11.835 55.571 1.00 44.69 204 ARG A N 1
ATOM 1614 C CA . ARG A 1 204 ? -23.857 -13.028 55.976 1.00 44.69 204 ARG A CA 1
ATOM 1615 C C . ARG A 1 204 ? -23.032 -13.956 56.846 1.00 44.69 204 ARG A C 1
ATOM 1617 O O . ARG A 1 204 ? -21.829 -14.098 56.547 1.00 44.69 204 ARG A O 1
#